Protein AF-A0A8H6M9L3-F1 (afdb_monomer_lite)

Foldseek 3Di:
DDPVVDDPVVNLVVLLPDDPVVLVVQLVPDVVSVCSQQFDLVSLLSNLVVVCVVVLAAPAPPVPQDGNVLSVCLNCVVVVVLVVVVVVPPPPPDPDPPQPVVCVVVVVVPPCVVVPPPPPPDDDDDDDDDPDPDPPPSVQFRWQDWDQHHVNQWIWTHGQFKIWIWGCDRPPDPDHIDTQDIDTPDDPDDPCSQGWHFPDKHDPHNFKIKTKIWGRPVDPDPPDQKIKIWIKMWGDPDDPGIDMDTLAMDIDRDDPVVSDHQDQDPDWDQDVVQCWIWGDRPQKIKTANSNVRDIDIDGRDPPDPDDDPDDPDDDDD

Radius of gyration: 24.46 Å; chains: 1; bounding box: 69×64×57 Å

Sequence (317 aa):
MALGTLPLELYLTIVQELDDLDIYHLAQSCKSMFNLIEGIPDVWKSRLKRMCKLEKLIWASYDGLSTALDFKNACIRPVTFIKRCEDNSNDDSLNVCSRTLLETVFLISTDPTTCLEEEREEEEGSSRSQSYRSSVNSAEYATAGVYLIPGGRFLVTLNSTCLFLWDLGPPNATALPTIILRHALGPPKGANTHRYCIVYSEVINDFTIQILLGPRRDLDYPEDNASMFKIIELKWFNAATPSIRELGRLQVVPDPRDGRRFIPEEGVAIHHELQTIFIRSGRITIAWNYSQKSYFSWVCDPGSVRNTTNNPSSWRA

Secondary structure (DSSP, 8-state):
--GGGS-HHHHHHHHHHS-HHHHHHHHHH-HHHHHHHHH-HHHHHHHHHHHHHHTT------TT--SHHHHHHHHHHHHHHHHHHHHT--STT---TTS-HHHHHHHHHT-GGGGSSTT-SS---------------GGGG--SEEEEPTTSSEEEEE-SSEEEEEE---TT--PPPEEEEEEESS-S-SS----EEEEEEEEEETTEEEEEEEE-TT---SS--PEEE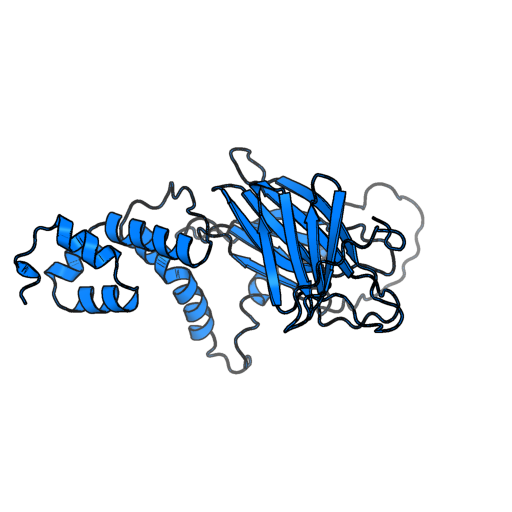EEEEEE-SSSSS-EEEEEEEEEEPPPTTT-------S-EEEEGGGTEEEEEETTEEEEEETTTTEEEEEE-BTTB---------S---

Organism: NCBI:txid980116

InterPro domains:
  IPR001810 F-box domain [PS50181] (1-47)
  IPR036047 F-box-like domain superfamily [SSF81383] (3-63)

pLDDT: mean 72.5, std 20.23, range [29.86, 96.38]

Structure (mmCIF, N/CA/C/O backbone):
data_AF-A0A8H6M9L3-F1
#
_entry.id   AF-A0A8H6M9L3-F1
#
loop_
_atom_site.group_PDB
_atom_site.id
_atom_site.type_symbol
_atom_site.label_atom_id
_atom_site.label_alt_id
_atom_site.label_comp_id
_atom_site.label_asym_id
_atom_site.label_entity_id
_atom_site.label_seq_id
_atom_site.pdbx_PDB_ins_code
_atom_site.Cartn_x
_atom_site.Cartn_y
_atom_site.Cartn_z
_atom_site.occupancy
_atom_site.B_iso_or_equiv
_atom_site.auth_seq_id
_atom_site.auth_comp_id
_atom_site.auth_asym_id
_atom_site.auth_atom_id
_atom_site.pdbx_PDB_model_num
ATOM 1 N N . MET A 1 1 ? -38.180 -15.565 12.716 1.00 50.38 1 MET A N 1
ATOM 2 C CA . MET A 1 1 ? -37.429 -16.481 13.603 1.00 50.38 1 MET A CA 1
ATOM 3 C C . MET A 1 1 ? -36.766 -15.611 14.666 1.00 50.38 1 MET A C 1
ATOM 5 O O . MET A 1 1 ? -36.179 -14.603 14.295 1.00 50.38 1 MET A O 1
ATOM 9 N N . ALA A 1 2 ? -36.999 -15.868 15.956 1.00 63.69 2 ALA A N 1
ATOM 10 C CA . ALA A 1 2 ? -36.699 -14.908 17.019 1.00 63.69 2 ALA A CA 1
ATOM 11 C C . ALA A 1 2 ? -35.198 -14.871 17.340 1.00 63.69 2 ALA A C 1
ATOM 13 O O . ALA A 1 2 ? -34.688 -15.688 18.096 1.00 63.69 2 ALA A O 1
ATOM 14 N N . LEU A 1 3 ? -34.512 -13.869 16.797 1.00 64.56 3 LEU A N 1
ATOM 15 C CA . LEU A 1 3 ? -33.148 -13.485 17.169 1.00 64.56 3 LEU A CA 1
ATOM 16 C C . LEU A 1 3 ? -32.976 -13.325 18.702 1.00 64.56 3 LEU A C 1
ATOM 18 O O . LEU A 1 3 ? -31.893 -13.551 19.227 1.00 64.56 3 LEU A O 1
ATOM 22 N N . GLY A 1 4 ? -34.057 -13.030 19.436 1.00 70.50 4 GLY A N 1
ATOM 23 C CA . GLY A 1 4 ? -34.052 -12.856 20.893 1.00 70.50 4 GLY A CA 1
ATOM 24 C C . GLY A 1 4 ? -33.897 -14.122 21.750 1.00 70.50 4 GLY A C 1
ATOM 25 O O . GLY A 1 4 ? -33.776 -13.982 22.961 1.00 70.50 4 GLY A O 1
ATOM 26 N N . THR A 1 5 ? -33.909 -15.334 21.179 1.00 88.38 5 THR A N 1
ATOM 27 C CA . THR A 1 5 ? -33.683 -16.581 21.948 1.00 88.38 5 THR A CA 1
ATOM 28 C C . THR A 1 5 ? -32.286 -17.169 21.763 1.00 88.38 5 THR A C 1
ATOM 30 O O . THR A 1 5 ? -31.996 -18.230 22.313 1.00 88.38 5 THR A O 1
ATOM 33 N N . LEU A 1 6 ? -31.432 -16.532 20.958 1.00 88.19 6 LEU A N 1
ATOM 34 C CA . LEU A 1 6 ? -30.067 -17.002 20.749 1.00 88.19 6 LEU A CA 1
ATOM 35 C C . LEU A 1 6 ? -29.175 -16.630 21.945 1.00 88.19 6 LEU A C 1
ATOM 37 O O . LEU A 1 6 ? -29.300 -15.523 22.473 1.00 88.19 6 LEU A O 1
ATOM 41 N N . PRO A 1 7 ? -28.246 -17.517 22.342 1.00 93.12 7 PRO A N 1
ATOM 42 C CA . PRO A 1 7 ? -27.128 -17.157 23.205 1.00 93.12 7 PRO A CA 1
ATOM 43 C C . PRO A 1 7 ? -26.379 -15.930 22.671 1.00 93.12 7 PRO A C 1
ATOM 45 O O . PRO A 1 7 ? -26.209 -15.776 21.456 1.00 93.12 7 PRO A O 1
ATOM 48 N N . LEU A 1 8 ? -25.922 -15.071 23.584 1.00 89.31 8 LEU A N 1
ATOM 49 C CA . LEU A 1 8 ? -25.255 -13.807 23.266 1.00 89.31 8 LEU A CA 1
ATOM 50 C C . LEU A 1 8 ? -24.038 -14.014 22.353 1.00 89.31 8 LEU A C 1
ATOM 52 O O . LEU A 1 8 ? -23.799 -13.222 21.447 1.00 89.31 8 LEU A O 1
ATOM 56 N N . GLU A 1 9 ? -23.298 -15.098 22.555 1.00 92.12 9 GLU A N 1
ATOM 57 C CA . GLU A 1 9 ? -22.084 -15.427 21.812 1.00 92.12 9 GLU A CA 1
ATOM 58 C C . GLU A 1 9 ? -22.385 -15.668 20.331 1.00 92.12 9 GLU A C 1
ATOM 60 O O . GLU A 1 9 ? -21.738 -15.082 19.465 1.00 92.12 9 GLU A O 1
ATOM 65 N N . LEU A 1 10 ? -23.418 -16.467 20.038 1.00 91.00 10 LEU A N 1
ATOM 66 C CA . LEU A 1 10 ? -23.860 -16.716 18.663 1.00 91.00 10 LEU A CA 1
ATOM 67 C C . LEU A 1 10 ? -24.369 -15.433 18.012 1.00 91.00 10 LEU A C 1
ATOM 69 O O . LEU A 1 10 ? -24.143 -15.207 16.825 1.00 91.00 10 LEU A O 1
ATOM 73 N N . TYR A 1 11 ? -25.015 -14.574 18.800 1.00 89.94 11 TYR A N 1
ATOM 74 C CA . TYR A 1 11 ? -25.461 -13.272 18.333 1.00 89.94 11 TYR A CA 1
ATOM 75 C C . TYR A 1 11 ? -24.290 -12.396 17.889 1.00 89.94 11 TYR A C 1
ATOM 77 O O . TYR A 1 11 ? -24.307 -11.849 16.790 1.00 89.94 11 TYR A O 1
ATOM 85 N N . LEU A 1 12 ? -23.253 -12.295 18.722 1.00 91.12 12 LEU A N 1
ATOM 86 C CA . LEU A 1 12 ? -22.055 -11.518 18.417 1.00 91.12 12 LEU A CA 1
ATOM 87 C C . LEU A 1 12 ? -21.341 -12.056 17.179 1.00 91.12 12 LEU A C 1
ATOM 89 O O . LEU A 1 12 ? -20.933 -11.259 16.340 1.00 91.12 12 LEU A O 1
ATOM 93 N N . THR A 1 13 ? -21.254 -13.379 17.018 1.00 91.56 13 THR A N 1
ATOM 94 C CA . THR A 1 13 ? -20.696 -13.983 15.801 1.00 91.56 13 THR A CA 1
ATOM 95 C C . THR A 1 13 ? -21.495 -13.586 14.561 1.00 91.56 13 THR A C 1
ATOM 97 O O . THR A 1 13 ? -20.902 -13.172 13.572 1.00 91.56 13 THR A O 1
ATOM 100 N N . ILE A 1 14 ? -22.832 -13.640 14.612 1.00 91.69 14 ILE A N 1
ATOM 101 C CA . ILE A 1 14 ? -23.678 -13.221 13.484 1.00 91.69 14 ILE A CA 1
ATOM 102 C C . ILE A 1 14 ? -23.445 -11.742 13.161 1.00 91.69 14 ILE A C 1
ATOM 104 O O . ILE A 1 14 ? -23.209 -11.405 12.007 1.00 91.69 14 ILE A O 1
ATOM 108 N N . VAL A 1 15 ? -23.463 -10.865 14.169 1.00 92.00 15 VAL A N 1
ATOM 109 C CA . VAL A 1 15 ? -23.273 -9.416 13.982 1.00 92.00 15 VAL A CA 1
ATOM 110 C C . VAL A 1 15 ? -21.898 -9.092 13.392 1.00 92.00 15 VAL A C 1
ATOM 112 O O . VAL A 1 15 ? -21.796 -8.216 12.541 1.00 92.00 15 VAL A O 1
ATOM 115 N N . GLN A 1 16 ? -20.843 -9.803 13.798 1.00 90.88 16 GLN A N 1
ATOM 116 C CA . GLN A 1 16 ? -19.492 -9.630 13.246 1.00 90.88 16 GLN A CA 1
ATOM 117 C C . GLN A 1 16 ? -19.392 -10.039 11.766 1.00 90.88 16 GLN A C 1
ATOM 119 O O . GLN A 1 16 ? -18.513 -9.553 11.044 1.00 90.88 16 GLN A O 1
ATOM 124 N N . GLU A 1 17 ? -20.296 -10.905 11.305 1.00 91.25 17 GLU A N 1
ATOM 125 C CA . GLU A 1 17 ? -20.358 -11.349 9.916 1.00 91.25 17 GLU A CA 1
ATOM 126 C C . GLU A 1 17 ? -21.186 -10.431 8.999 1.00 91.25 17 GLU A C 1
ATOM 128 O O . GLU A 1 17 ? -21.063 -10.535 7.774 1.00 91.25 17 GLU A O 1
ATOM 133 N N . LEU A 1 18 ? -21.959 -9.497 9.556 1.00 89.44 18 LEU A N 1
ATOM 134 C CA . LEU A 1 18 ? -22.745 -8.527 8.790 1.00 89.44 18 LEU A CA 1
ATOM 135 C C . LEU A 1 18 ? -21.871 -7.418 8.175 1.00 89.44 18 LEU A C 1
ATOM 137 O O . LEU A 1 18 ? -20.744 -7.149 8.618 1.00 89.44 18 LEU A O 1
ATOM 141 N N . ASP A 1 19 ? -22.383 -6.787 7.116 1.00 84.31 19 ASP A N 1
ATOM 142 C CA . ASP A 1 19 ? -21.780 -5.589 6.532 1.00 84.31 19 ASP A CA 1
ATOM 143 C C . ASP A 1 19 ? -22.119 -4.319 7.342 1.00 84.31 19 ASP A C 1
ATOM 145 O O . ASP A 1 19 ? -22.892 -4.356 8.301 1.00 84.31 19 ASP A O 1
ATOM 149 N N . ASP A 1 20 ? -21.490 -3.186 7.014 1.00 80.81 20 ASP A N 1
ATOM 150 C CA . ASP A 1 20 ? -21.644 -1.956 7.809 1.00 80.81 20 ASP A CA 1
ATOM 151 C C . ASP A 1 20 ? -23.081 -1.418 7.787 1.00 80.81 20 ASP A C 1
ATOM 153 O O . ASP A 1 20 ? -23.556 -0.855 8.778 1.00 80.81 20 ASP A O 1
ATOM 157 N N . LEU A 1 21 ? -23.776 -1.604 6.663 1.00 78.00 21 LEU A N 1
ATOM 158 C CA . LEU A 1 21 ? -25.132 -1.113 6.462 1.00 78.00 21 L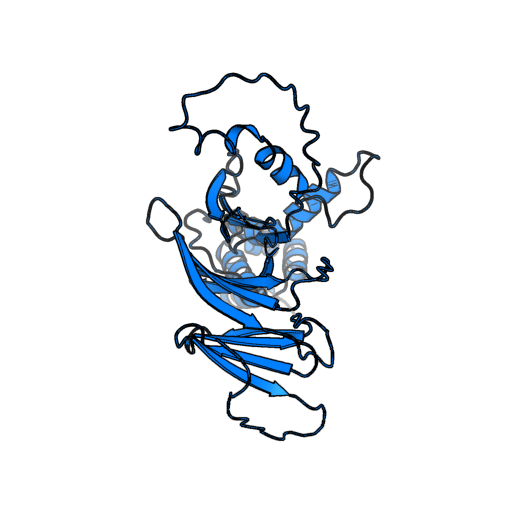EU A CA 1
ATOM 159 C C . LEU A 1 21 ? -26.137 -1.976 7.235 1.00 78.00 21 LEU A C 1
ATOM 161 O O . LEU A 1 21 ? -27.006 -1.445 7.928 1.00 78.00 21 LEU A O 1
ATOM 165 N N . ASP A 1 22 ? -25.964 -3.292 7.198 1.00 87.06 22 ASP A N 1
ATOM 166 C CA . ASP A 1 22 ? -26.756 -4.264 7.939 1.00 87.06 22 ASP A CA 1
ATOM 167 C C . ASP A 1 22 ? -26.580 -4.096 9.447 1.00 87.06 22 ASP A C 1
ATOM 169 O O . ASP A 1 22 ? -27.567 -4.118 10.183 1.00 87.06 22 ASP A O 1
ATOM 173 N N . ILE A 1 23 ? -25.352 -3.865 9.931 1.00 88.75 23 ILE A N 1
ATOM 174 C CA . ILE A 1 23 ? -25.099 -3.572 11.352 1.00 88.75 23 ILE A CA 1
ATOM 175 C C . ILE A 1 23 ? -25.832 -2.294 11.767 1.00 88.75 23 ILE A C 1
ATOM 177 O O . ILE A 1 23 ? -26.461 -2.257 12.828 1.00 88.75 23 ILE A O 1
ATOM 181 N N . TYR A 1 24 ? -25.793 -1.254 10.930 1.00 83.12 24 TYR A N 1
ATOM 182 C CA . TYR A 1 24 ? -26.488 0.001 11.199 1.00 83.12 24 TYR A CA 1
ATOM 183 C C . TYR A 1 24 ? -28.012 -0.187 11.255 1.00 83.12 24 TYR A C 1
ATOM 185 O O . TYR A 1 24 ? -28.654 0.248 12.214 1.00 83.12 24 TYR A O 1
ATOM 193 N N . HIS A 1 25 ? -28.598 -0.897 10.289 1.00 87.06 25 HIS A N 1
ATOM 194 C CA . HIS A 1 25 ? -30.027 -1.220 10.291 1.00 87.06 25 HIS A CA 1
ATOM 195 C C . HIS A 1 25 ? -30.422 -2.115 11.470 1.00 87.06 25 HIS A C 1
ATOM 197 O O . HIS A 1 25 ? -31.457 -1.896 12.106 1.00 87.06 25 HIS A O 1
ATOM 203 N N . LEU A 1 26 ? -29.579 -3.084 11.823 1.00 88.50 26 LEU A N 1
ATOM 204 C CA . LEU A 1 26 ? -29.802 -3.956 12.967 1.00 88.50 26 LEU A CA 1
ATOM 205 C C . LEU A 1 26 ? -29.769 -3.170 14.283 1.00 88.50 26 LEU A C 1
ATOM 207 O O . LEU A 1 26 ? -30.631 -3.388 15.137 1.00 88.50 26 LEU A O 1
ATOM 211 N N . ALA A 1 27 ? -28.852 -2.214 14.435 1.00 89.88 27 ALA A N 1
ATOM 212 C CA . ALA A 1 27 ? -28.806 -1.321 15.593 1.00 89.88 27 ALA A CA 1
ATOM 213 C C . ALA A 1 27 ? -30.069 -0.450 15.704 1.00 89.88 27 ALA A C 1
ATOM 215 O O . ALA A 1 27 ? -30.526 -0.172 16.810 1.00 89.88 27 ALA A O 1
ATOM 216 N N . GLN A 1 28 ? -30.680 -0.068 14.579 1.00 89.75 28 GLN A N 1
ATOM 217 C CA . GLN A 1 28 ? -31.937 0.689 14.557 1.00 89.75 28 GLN A CA 1
ATOM 218 C C . GLN A 1 28 ? -33.183 -0.158 14.854 1.00 89.75 28 GLN A C 1
ATOM 220 O O . GLN A 1 28 ? -34.232 0.398 15.176 1.00 89.75 28 GLN A O 1
ATOM 225 N N . SER A 1 29 ? -33.092 -1.489 14.772 1.00 91.62 29 SER A N 1
ATOM 226 C CA . SER A 1 29 ? -34.260 -2.370 14.906 1.00 91.62 29 SER A CA 1
ATOM 227 C C . SER A 1 29 ? -34.885 -2.351 16.307 1.00 91.62 29 SER A C 1
ATOM 229 O O . SER A 1 29 ? -36.109 -2.361 16.442 1.00 91.62 29 SER A O 1
ATOM 231 N N . CYS A 1 30 ? -34.068 -2.318 17.366 1.00 92.56 30 CYS A N 1
ATOM 232 C CA . CYS A 1 30 ? -34.539 -2.169 18.740 1.00 92.56 30 CYS A CA 1
ATOM 233 C C . CYS A 1 30 ? -33.430 -1.690 19.691 1.00 92.56 30 CYS A C 1
ATOM 235 O O . CYS A 1 30 ? -32.239 -1.887 19.450 1.00 92.56 30 CYS A O 1
ATOM 237 N N . LYS A 1 31 ? -33.827 -1.126 20.841 1.00 91.06 31 LYS A N 1
ATOM 238 C CA . LYS A 1 31 ? -32.902 -0.591 21.859 1.00 91.06 31 LYS A CA 1
ATOM 239 C C . LYS A 1 31 ? -31.926 -1.638 22.409 1.00 91.06 31 LYS A C 1
ATOM 241 O O . LYS A 1 31 ? -30.796 -1.302 22.742 1.00 91.06 31 LYS A O 1
ATOM 246 N N . SER A 1 32 ? -32.352 -2.900 22.499 1.00 89.62 32 SER A N 1
ATOM 247 C CA . SER A 1 32 ? -31.472 -3.990 22.936 1.00 89.62 32 SER A CA 1
ATOM 248 C C . SER A 1 32 ? -30.329 -4.214 21.947 1.00 89.62 32 SER A C 1
ATOM 250 O O . SER A 1 32 ? -29.189 -4.356 22.374 1.00 89.62 32 SER A O 1
ATOM 252 N N . MET A 1 33 ? -30.621 -4.201 20.641 1.00 88.50 33 MET A N 1
ATOM 253 C CA . MET A 1 33 ? -29.606 -4.362 19.594 1.00 88.50 33 MET A CA 1
ATOM 254 C C . MET A 1 33 ? -28.705 -3.148 19.493 1.00 88.50 33 MET A C 1
ATOM 256 O O . MET A 1 33 ? -27.495 -3.307 19.393 1.00 88.50 33 MET A O 1
ATOM 260 N N . PHE A 1 34 ? -29.277 -1.951 19.613 1.00 93.81 34 PHE A N 1
ATOM 261 C CA . PHE A 1 34 ? -28.500 -0.724 19.716 1.00 93.81 34 PHE A CA 1
ATOM 262 C C . PHE A 1 34 ? -27.472 -0.806 20.850 1.00 93.81 34 PHE A C 1
ATOM 264 O O . PHE A 1 34 ? -26.281 -0.649 20.614 1.00 93.81 34 PHE A O 1
ATOM 271 N N . ASN A 1 35 ? -27.912 -1.117 22.072 1.00 92.44 35 ASN A N 1
ATOM 272 C CA . ASN A 1 35 ? -27.021 -1.191 23.231 1.00 92.44 35 ASN A CA 1
ATOM 273 C C . ASN A 1 35 ? -25.959 -2.289 23.089 1.00 92.44 35 ASN A C 1
ATOM 275 O O . ASN A 1 35 ? -24.842 -2.118 23.564 1.00 92.44 35 ASN A O 1
ATOM 279 N N . LEU A 1 36 ? -26.302 -3.410 22.453 1.00 90.69 36 LEU A N 1
ATOM 280 C CA . LEU A 1 36 ? -25.383 -4.523 22.231 1.00 90.69 36 LEU A CA 1
ATOM 281 C C . LEU A 1 36 ? -24.315 -4.174 21.188 1.00 90.69 36 LEU A C 1
ATOM 283 O O . LEU A 1 36 ? -23.132 -4.396 21.426 1.00 90.69 36 LEU A O 1
ATOM 287 N N . ILE A 1 37 ? -24.718 -3.586 20.062 1.00 93.69 37 ILE A N 1
ATOM 288 C CA . ILE A 1 37 ? -23.813 -3.197 18.976 1.00 93.69 37 ILE A CA 1
ATOM 289 C C . ILE A 1 37 ? -22.948 -2.005 19.396 1.00 93.69 37 ILE A C 1
ATOM 291 O O . ILE A 1 37 ? -21.734 -2.035 19.229 1.00 93.69 37 ILE A O 1
ATOM 295 N N . GLU A 1 38 ? -23.539 -0.958 19.968 1.00 93.69 38 GLU A N 1
ATOM 296 C CA . GLU A 1 38 ? -22.820 0.266 20.347 1.00 93.69 38 GLU A CA 1
ATOM 297 C C . GLU A 1 38 ? -22.062 0.135 21.671 1.00 93.69 38 GLU A C 1
ATOM 299 O O . GLU A 1 38 ? -21.125 0.888 21.915 1.00 93.69 38 GLU A O 1
ATOM 304 N N . GLY A 1 39 ? -22.465 -0.790 22.545 1.00 93.75 39 GLY A N 1
ATOM 305 C CA . GLY A 1 39 ? -21.886 -0.943 23.879 1.00 93.75 39 GLY A CA 1
ATOM 306 C C . GLY A 1 39 ? -20.715 -1.919 23.957 1.00 93.75 39 GLY A C 1
ATOM 307 O O . GLY A 1 39 ? -19.975 -1.876 24.937 1.00 93.75 39 GLY A O 1
ATOM 308 N N . ILE A 1 40 ? -20.527 -2.789 22.957 1.00 94.25 40 ILE A N 1
ATOM 309 C CA . ILE A 1 40 ? -19.515 -3.854 22.990 1.00 94.25 40 ILE A CA 1
ATOM 310 C C . ILE A 1 40 ? -18.371 -3.523 22.020 1.00 94.25 40 ILE A C 1
ATOM 312 O O . ILE A 1 40 ? -18.544 -3.625 20.802 1.00 94.25 40 ILE A O 1
ATOM 316 N N . PRO A 1 41 ? -17.168 -3.181 22.527 1.00 93.00 41 PRO A N 1
ATOM 317 C CA . PRO A 1 41 ? -16.026 -2.845 21.678 1.00 93.00 41 PRO A CA 1
ATOM 318 C C . PRO A 1 41 ? -15.622 -3.963 20.718 1.00 93.00 41 PRO A C 1
ATOM 320 O O . PRO A 1 41 ? -15.209 -3.686 19.595 1.00 93.00 41 PRO A O 1
ATOM 323 N N . ASP A 1 42 ? -15.781 -5.225 21.120 1.00 91.81 42 ASP A N 1
ATOM 324 C CA . ASP A 1 42 ? -15.358 -6.381 20.326 1.00 91.81 42 ASP A CA 1
ATOM 325 C C . ASP A 1 42 ? -16.129 -6.552 19.013 1.00 91.81 42 ASP A C 1
ATOM 327 O O . ASP A 1 42 ? -15.581 -7.112 18.058 1.00 91.81 42 ASP A O 1
ATOM 331 N N . VAL A 1 43 ? -17.363 -6.042 18.926 1.00 92.38 43 VAL A N 1
ATOM 332 C CA . VAL A 1 43 ? -18.137 -6.017 17.675 1.00 92.38 43 VAL A CA 1
ATOM 333 C C . VAL A 1 43 ? -17.408 -5.152 16.651 1.00 92.38 43 VAL A C 1
ATOM 335 O O . VAL A 1 43 ? -16.995 -5.635 15.595 1.00 92.38 43 VAL A O 1
ATOM 338 N N . TRP A 1 44 ? -17.155 -3.892 17.005 1.00 90.69 44 TRP A N 1
ATOM 339 C CA . TRP A 1 44 ? -16.491 -2.931 16.129 1.00 90.69 44 TRP A CA 1
ATOM 340 C C . TRP A 1 44 ? -15.013 -3.240 15.919 1.00 90.69 44 TRP A C 1
ATOM 342 O O . TRP A 1 44 ? -14.495 -3.027 14.831 1.00 90.69 44 TRP A O 1
ATOM 352 N N . LYS A 1 45 ? -14.327 -3.803 16.916 1.00 90.25 45 LYS A N 1
ATOM 353 C CA . LYS A 1 45 ? -12.940 -4.258 16.785 1.00 90.25 45 LYS A CA 1
ATOM 354 C C . LYS A 1 45 ? -12.822 -5.382 15.756 1.00 90.25 45 LYS A C 1
ATOM 356 O O . LYS A 1 45 ? -11.946 -5.336 14.898 1.00 90.25 45 LYS A O 1
ATOM 361 N N . SER A 1 46 ? -13.703 -6.380 15.818 1.00 90.06 46 SER A N 1
ATOM 362 C CA . SER A 1 46 ? -13.721 -7.485 14.849 1.00 90.06 46 SER A CA 1
ATOM 363 C C . SER A 1 46 ? -14.114 -6.998 13.457 1.00 90.06 46 SER A C 1
ATOM 365 O O . SER A 1 46 ? -13.504 -7.404 12.468 1.00 90.06 46 SER A O 1
ATOM 367 N N . ARG A 1 47 ? -15.060 -6.055 13.381 1.00 87.50 47 ARG A N 1
ATOM 368 C CA . ARG A 1 47 ? -15.439 -5.412 12.123 1.00 87.50 47 ARG A CA 1
ATOM 369 C C . ARG A 1 47 ? -14.278 -4.638 11.505 1.00 87.50 47 ARG A C 1
ATOM 371 O O . ARG A 1 47 ? -13.955 -4.864 10.343 1.00 87.50 47 ARG A O 1
ATOM 378 N N . LEU A 1 48 ? -13.594 -3.814 12.294 1.00 85.56 48 LEU A N 1
ATOM 379 C CA . LEU A 1 48 ? -12.408 -3.083 11.865 1.00 85.56 48 LEU A CA 1
ATOM 380 C C . LEU A 1 48 ? -11.324 -4.050 11.373 1.00 85.56 48 LEU A C 1
ATOM 382 O O . LEU A 1 48 ? -10.747 -3.811 10.322 1.00 85.56 48 LEU A O 1
ATOM 386 N N . LYS A 1 49 ? -11.103 -5.191 12.051 1.00 86.38 49 LYS A N 1
ATOM 387 C CA . LYS A 1 49 ? -10.159 -6.232 11.592 1.00 86.38 49 LYS A CA 1
ATOM 388 C C . LYS A 1 49 ? -10.548 -6.787 10.232 1.00 86.38 49 LYS A C 1
ATOM 390 O O . LYS A 1 49 ? -9.684 -7.008 9.387 1.00 86.38 49 LYS A O 1
ATOM 395 N N . ARG A 1 50 ? -11.839 -7.045 10.027 1.00 85.44 50 ARG A N 1
ATOM 396 C CA . ARG A 1 50 ? -12.355 -7.572 8.767 1.00 85.44 50 ARG A CA 1
ATOM 397 C C . ARG A 1 50 ? -12.233 -6.554 7.641 1.00 85.44 50 ARG A C 1
ATOM 399 O O . ARG A 1 50 ? -11.759 -6.928 6.577 1.00 85.44 50 ARG A O 1
ATOM 406 N N . MET A 1 51 ? -12.611 -5.300 7.876 1.00 80.50 51 MET A N 1
ATOM 407 C CA . MET A 1 51 ? -12.427 -4.211 6.915 1.00 80.50 51 MET A CA 1
ATOM 408 C C . MET A 1 51 ? -10.945 -4.052 6.578 1.00 80.50 51 MET A C 1
ATOM 410 O O . MET A 1 51 ? -10.585 -4.024 5.407 1.00 80.50 51 MET A O 1
ATOM 414 N N . CYS A 1 52 ? -10.082 -4.086 7.601 1.00 77.38 52 CYS A N 1
ATOM 415 C CA . CYS A 1 52 ? -8.641 -4.105 7.423 1.00 77.38 52 CYS A CA 1
ATOM 416 C C . CYS A 1 52 ? -8.221 -5.257 6.488 1.00 77.38 52 CYS A C 1
ATOM 418 O O . CYS A 1 52 ? -7.581 -5.058 5.465 1.00 77.38 52 CYS A O 1
ATOM 420 N N . LYS A 1 53 ? -8.677 -6.481 6.753 1.00 76.25 53 LYS A N 1
ATOM 421 C CA . LYS A 1 53 ? -8.366 -7.644 5.913 1.00 76.25 53 LYS A CA 1
ATOM 422 C C . LYS A 1 53 ? -8.889 -7.525 4.472 1.00 76.25 53 LYS A C 1
ATOM 424 O O . LYS A 1 53 ? -8.162 -7.877 3.546 1.00 76.25 53 LYS A O 1
ATOM 429 N N . LEU A 1 54 ? -10.133 -7.082 4.281 1.00 73.62 54 LEU A N 1
ATOM 430 C CA . LEU A 1 54 ? -10.787 -6.991 2.967 1.00 73.62 54 LEU A CA 1
ATOM 431 C C . LEU A 1 54 ? -10.128 -5.934 2.080 1.00 73.62 54 LEU A C 1
ATOM 433 O O . LEU A 1 54 ? -9.844 -6.200 0.916 1.00 73.62 54 LEU A O 1
ATOM 437 N N . GLU A 1 55 ? -9.805 -4.787 2.665 1.00 68.75 55 GLU A N 1
ATOM 438 C CA . GLU A 1 55 ? -9.191 -3.654 1.973 1.00 68.75 55 GLU A CA 1
ATOM 439 C C . GLU A 1 55 ? -7.651 -3.744 1.943 1.00 68.75 55 GLU A C 1
ATOM 441 O O . GLU A 1 55 ? -6.971 -2.795 1.558 1.00 68.75 55 GLU A O 1
ATOM 446 N N . LYS A 1 56 ? -7.075 -4.887 2.355 1.00 61.06 56 LYS A N 1
ATOM 447 C CA . LYS A 1 56 ? -5.614 -5.115 2.466 1.00 61.06 56 LYS A CA 1
ATOM 448 C C . LYS A 1 56 ? -4.900 -4.053 3.312 1.00 61.06 56 LYS A C 1
ATOM 450 O O . LYS A 1 56 ? -3.768 -3.643 3.064 1.00 61.06 56 LYS A O 1
ATOM 455 N N . LEU A 1 57 ? -5.607 -3.624 4.335 1.00 58.06 57 LEU A N 1
ATOM 456 C CA . LEU A 1 57 ? -5.277 -2.612 5.308 1.00 58.06 57 LEU A CA 1
ATOM 457 C C . LEU A 1 57 ? -4.655 -3.287 6.568 1.00 58.06 57 LEU A C 1
ATOM 459 O O . LEU A 1 57 ? -5.151 -4.295 7.064 1.00 58.06 57 LEU A O 1
ATOM 463 N N . ILE A 1 58 ? -3.563 -2.732 7.107 1.00 52.53 58 ILE A N 1
ATOM 464 C CA . ILE A 1 58 ? -2.935 -3.079 8.400 1.00 52.53 58 ILE A CA 1
ATOM 465 C C . ILE A 1 58 ? -3.937 -2.980 9.549 1.00 52.53 58 ILE A C 1
ATOM 467 O O . ILE A 1 58 ? -4.679 -2.001 9.659 1.00 52.53 58 ILE A O 1
ATOM 471 N N . TRP A 1 59 ? -3.866 -3.933 10.473 1.00 65.25 59 TRP A N 1
ATOM 472 C CA . TRP A 1 59 ? -4.385 -3.748 11.819 1.00 65.25 59 TRP A CA 1
ATOM 473 C C . TRP A 1 59 ? -3.371 -2.936 12.632 1.00 65.25 59 TRP A C 1
ATOM 475 O O . TRP A 1 59 ? -2.432 -3.499 13.180 1.00 65.25 59 TRP A O 1
ATOM 485 N N . ALA A 1 60 ? -3.516 -1.611 12.698 1.00 53.97 60 ALA A N 1
ATOM 486 C CA . ALA A 1 60 ? -2.638 -0.825 13.564 1.00 53.97 60 ALA A CA 1
ATOM 487 C C . ALA A 1 60 ? -2.749 -1.332 15.016 1.00 53.97 60 ALA A C 1
ATOM 489 O O . ALA A 1 60 ? -3.840 -1.693 15.470 1.00 53.97 60 ALA A O 1
ATOM 490 N N . SER A 1 61 ? -1.639 -1.357 15.759 1.00 52.19 61 SER A N 1
ATOM 491 C CA . SER A 1 61 ? -1.669 -1.533 17.212 1.00 52.19 61 SER A CA 1
ATOM 492 C C . SER A 1 61 ? -2.403 -0.330 17.805 1.00 52.19 61 SER A C 1
ATOM 494 O O . SER A 1 61 ? -1.846 0.742 18.033 1.00 52.19 61 SER A O 1
ATOM 496 N N . TYR A 1 62 ? -3.722 -0.454 17.901 1.00 62.09 62 TYR A N 1
ATOM 497 C CA . TYR A 1 62 ? -4.619 0.602 18.332 1.00 62.09 62 TYR A CA 1
ATOM 498 C C . TYR A 1 62 ? -4.520 0.791 19.847 1.00 62.09 62 TYR A C 1
ATOM 500 O O . TYR A 1 62 ? -5.485 0.568 20.573 1.00 62.09 62 TYR A O 1
ATOM 508 N N . ASP A 1 63 ? -3.357 1.231 20.321 1.00 56.25 63 ASP A N 1
ATOM 509 C CA . ASP A 1 63 ? -3.064 1.413 21.746 1.00 56.25 63 ASP A CA 1
ATOM 510 C C . ASP A 1 63 ? -3.949 2.505 22.381 1.00 56.25 63 ASP A C 1
ATOM 512 O O . ASP A 1 63 ? -4.045 2.606 23.601 1.00 56.25 63 ASP A O 1
ATOM 516 N N . GLY A 1 64 ? -4.640 3.302 21.554 1.00 66.88 64 GLY A N 1
ATOM 517 C CA . GLY A 1 64 ? -5.591 4.333 21.971 1.00 66.88 64 GLY A CA 1
ATOM 518 C C . GLY A 1 64 ? -7.068 4.053 21.670 1.00 66.88 64 GLY A C 1
ATOM 519 O O . GLY A 1 64 ? -7.896 4.878 22.048 1.00 66.88 64 GLY A O 1
ATOM 520 N N . LEU A 1 65 ? -7.431 2.948 21.000 1.00 80.62 65 LEU A N 1
ATOM 521 C CA . LEU A 1 65 ? -8.848 2.604 20.813 1.00 80.62 65 LEU A CA 1
ATOM 522 C C . LEU A 1 65 ? -9.275 1.689 21.958 1.00 80.62 65 LEU A C 1
ATOM 524 O O . LEU A 1 65 ? -8.867 0.530 22.035 1.00 80.62 65 LEU A O 1
ATOM 528 N N . SER A 1 66 ? -10.091 2.222 22.860 1.00 86.00 66 SER A N 1
ATOM 529 C CA . SER A 1 66 ? -10.528 1.493 24.056 1.00 86.00 66 SER A CA 1
ATOM 530 C C . SER A 1 66 ? -12.040 1.318 24.104 1.00 86.00 66 SER A C 1
ATOM 532 O O . SER A 1 66 ? -12.531 0.336 24.661 1.00 86.00 66 SER A O 1
ATOM 534 N N . THR A 1 67 ? -12.787 2.226 23.475 1.00 90.31 67 THR A N 1
ATOM 535 C CA . THR A 1 67 ? -14.247 2.214 23.494 1.00 90.31 67 THR A CA 1
ATOM 536 C C . THR A 1 67 ? -14.828 1.706 22.177 1.00 90.31 67 THR A C 1
ATOM 538 O O . THR A 1 67 ? -14.211 1.790 21.115 1.00 90.31 67 THR A O 1
ATOM 541 N N . ALA A 1 68 ? -16.059 1.195 22.227 1.00 89.81 68 ALA A N 1
ATOM 542 C CA . ALA A 1 68 ? -16.802 0.787 21.036 1.00 89.81 68 ALA A CA 1
ATOM 543 C C . ALA A 1 68 ? -16.969 1.939 20.036 1.00 89.81 68 ALA A C 1
ATOM 545 O O . ALA A 1 68 ? -16.833 1.733 18.833 1.00 89.81 68 ALA A O 1
ATOM 546 N N . LEU A 1 69 ? -17.173 3.160 20.539 1.00 87.19 69 LEU A N 1
ATOM 547 C CA . LEU A 1 69 ? -17.266 4.365 19.722 1.00 87.19 69 LEU A CA 1
ATOM 548 C C . LEU A 1 69 ? -15.950 4.672 18.994 1.00 87.19 69 LEU A C 1
ATOM 550 O O . LEU A 1 69 ? -15.988 5.058 17.829 1.00 87.19 69 LEU A O 1
ATOM 554 N N . ASP A 1 70 ? -14.796 4.463 19.635 1.00 83.88 70 ASP A N 1
ATOM 555 C CA . ASP A 1 70 ? -13.486 4.654 19.000 1.00 83.88 70 ASP A CA 1
ATOM 556 C C . ASP A 1 70 ? -13.305 3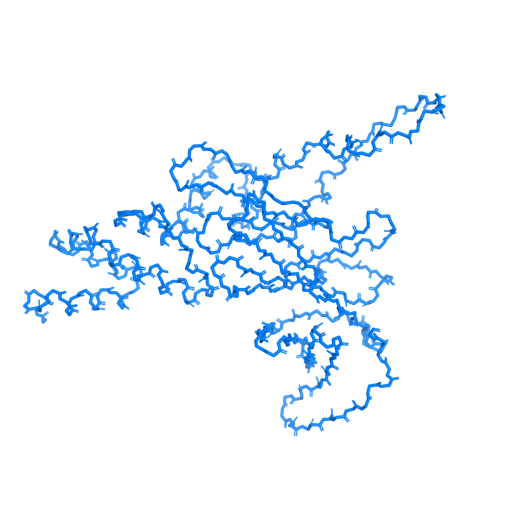.706 17.805 1.00 83.88 70 ASP A C 1
ATOM 558 O O . ASP A 1 70 ? -12.961 4.142 16.704 1.00 83.88 70 ASP A O 1
ATOM 562 N N . PHE A 1 71 ? -13.601 2.415 17.997 1.00 87.12 71 PHE A N 1
ATOM 563 C CA . PHE A 1 71 ? -13.526 1.410 16.931 1.00 87.12 71 PHE A CA 1
ATOM 564 C C . PHE A 1 71 ? -14.555 1.658 15.825 1.00 87.12 71 PHE A C 1
ATOM 566 O O . PHE A 1 71 ? -14.223 1.563 14.643 1.00 87.12 71 PHE A O 1
ATOM 573 N N . LYS A 1 72 ? -15.788 2.021 16.189 1.00 87.25 72 LYS A N 1
ATOM 574 C CA . LYS A 1 72 ? -16.844 2.392 15.245 1.00 87.25 72 LYS A CA 1
ATOM 575 C C . LYS A 1 72 ? -16.419 3.580 14.390 1.00 87.25 72 LYS A C 1
ATOM 577 O O . LYS A 1 72 ? -16.492 3.525 13.166 1.00 87.25 72 LYS A O 1
ATOM 582 N N . ASN A 1 73 ? -15.916 4.637 15.020 1.00 81.44 73 ASN A N 1
ATOM 583 C CA . ASN A 1 73 ? -15.418 5.806 14.311 1.00 81.44 73 ASN A CA 1
ATOM 584 C C . ASN A 1 73 ? -14.263 5.437 13.383 1.00 81.44 73 ASN A C 1
ATOM 586 O O . ASN A 1 73 ? -14.236 5.928 12.263 1.00 81.44 73 ASN A O 1
ATOM 590 N N . ALA A 1 74 ? -13.347 4.556 13.789 1.00 78.38 74 ALA A N 1
ATOM 591 C CA . ALA A 1 74 ? -12.279 4.076 12.913 1.00 78.38 74 ALA A CA 1
ATOM 592 C C . ALA A 1 74 ? -12.807 3.300 11.687 1.00 78.38 74 ALA A C 1
ATOM 594 O O . ALA A 1 74 ? -12.255 3.464 10.601 1.00 78.38 74 ALA A O 1
ATOM 595 N N . CYS A 1 75 ? -13.889 2.521 11.831 1.00 78.75 75 CYS A N 1
ATOM 596 C CA . CYS A 1 75 ? -14.539 1.826 10.709 1.00 78.75 75 CYS A CA 1
ATOM 597 C C . CYS A 1 75 ? -15.189 2.806 9.724 1.00 78.75 75 CYS A C 1
ATOM 599 O O . CYS A 1 75 ? -15.060 2.661 8.516 1.00 78.75 75 CYS A O 1
ATOM 601 N N . ILE A 1 76 ? -15.889 3.818 10.241 1.00 71.38 76 ILE A N 1
ATOM 602 C CA . ILE A 1 76 ? -16.737 4.703 9.427 1.00 71.38 76 ILE A CA 1
ATOM 603 C C . ILE A 1 76 ? -15.944 5.915 8.899 1.00 71.38 76 ILE A C 1
ATOM 605 O O . ILE A 1 76 ? -16.329 6.541 7.915 1.00 71.38 76 ILE A O 1
ATOM 609 N N . ARG A 1 77 ? -14.806 6.262 9.515 1.00 63.84 77 ARG A N 1
ATOM 610 C CA . ARG A 1 77 ? -14.057 7.495 9.225 1.00 63.84 77 ARG A CA 1
ATOM 611 C C . ARG A 1 77 ? -13.554 7.677 7.803 1.00 63.84 77 ARG A C 1
ATOM 613 O O . ARG A 1 77 ? -13.576 8.833 7.393 1.00 63.84 77 ARG A O 1
ATOM 620 N N . PRO A 1 78 ? -13.128 6.653 7.045 1.00 55.16 78 PRO A N 1
ATOM 621 C CA . PRO A 1 78 ? -12.830 6.857 5.632 1.00 55.16 78 PRO A CA 1
ATOM 622 C C . PRO A 1 78 ? -14.019 7.511 4.911 1.00 55.16 78 PRO A C 1
ATOM 624 O O . PRO A 1 78 ? -13.844 8.492 4.197 1.00 55.16 78 PRO A O 1
ATOM 627 N N . VAL A 1 79 ? -15.241 7.069 5.222 1.00 47.78 79 VAL A N 1
ATOM 628 C CA . VAL A 1 79 ? -16.493 7.614 4.680 1.00 47.78 79 VAL A CA 1
ATOM 629 C C . VAL A 1 79 ? -16.845 8.970 5.300 1.00 47.78 79 VAL A C 1
ATOM 631 O O . VAL A 1 79 ? -17.194 9.893 4.574 1.00 47.78 79 VAL A O 1
ATOM 634 N N . THR A 1 80 ? -16.727 9.145 6.621 1.00 45.41 80 THR A N 1
ATOM 635 C CA . THR A 1 80 ? -17.033 10.433 7.283 1.00 45.41 80 THR A CA 1
ATOM 636 C C . THR A 1 80 ? -16.071 11.543 6.871 1.00 45.41 80 THR A C 1
ATOM 638 O O . THR A 1 80 ? -16.462 12.702 6.801 1.00 45.41 80 THR A O 1
ATOM 641 N N . PHE A 1 81 ? -14.810 11.208 6.614 1.00 42.38 81 PHE A N 1
ATOM 642 C CA . PHE A 1 81 ? -13.813 12.129 6.088 1.00 42.38 81 PHE A CA 1
ATOM 643 C C . PHE A 1 81 ? -14.186 12.584 4.678 1.00 42.38 81 PHE A C 1
ATOM 645 O O . PHE A 1 81 ? -14.275 13.786 4.450 1.00 42.38 81 PHE A O 1
ATOM 652 N N . ILE A 1 82 ? -14.505 11.641 3.784 1.00 44.41 82 ILE A N 1
ATOM 653 C CA . ILE A 1 82 ? -15.006 11.941 2.434 1.00 44.41 82 ILE A CA 1
ATOM 654 C C . ILE A 1 82 ? -16.252 12.835 2.520 1.00 44.41 82 ILE A C 1
ATOM 656 O O . ILE A 1 82 ? -16.274 13.920 1.947 1.00 44.41 82 ILE A O 1
ATOM 660 N N . LYS A 1 83 ? -17.235 12.451 3.338 1.00 41.97 83 LYS A N 1
ATOM 661 C CA . LYS A 1 83 ? -18.505 13.167 3.492 1.00 41.97 83 LYS A CA 1
ATOM 662 C C . LYS A 1 83 ? -18.363 14.555 4.123 1.00 41.97 83 LYS A C 1
ATOM 664 O O . LYS A 1 83 ? -19.011 15.498 3.699 1.00 41.97 83 LYS A O 1
ATOM 669 N N . ARG A 1 84 ? -17.479 14.731 5.109 1.00 40.81 84 ARG A N 1
ATOM 670 C CA . ARG A 1 84 ? -17.195 16.051 5.702 1.00 40.81 84 ARG A CA 1
ATOM 671 C C . ARG A 1 84 ? -16.502 16.985 4.707 1.00 40.81 84 ARG A C 1
ATOM 673 O O . ARG A 1 84 ? -16.629 18.201 4.823 1.00 40.81 84 ARG A O 1
ATOM 680 N N . CYS A 1 85 ? -15.761 16.435 3.753 1.00 39.69 85 CYS A N 1
ATOM 681 C CA . CYS A 1 85 ? -15.215 17.203 2.642 1.00 39.69 85 CYS A CA 1
ATOM 682 C C . CYS A 1 85 ? -16.290 17.574 1.609 1.00 39.69 85 CYS A C 1
ATOM 684 O O . CYS A 1 85 ? -16.203 18.656 1.040 1.00 39.69 85 CYS A O 1
ATOM 686 N N . GLU A 1 86 ? -17.318 16.741 1.423 1.00 43.66 86 GLU A N 1
ATOM 687 C CA . GLU A 1 86 ? -18.498 17.048 0.599 1.00 43.66 86 GLU A CA 1
ATOM 688 C C . GLU A 1 86 ? -19.406 18.107 1.253 1.00 43.66 86 GLU A C 1
ATOM 690 O O . GLU A 1 86 ? -19.783 19.078 0.614 1.00 43.66 86 GLU A O 1
ATOM 695 N N . ASP A 1 87 ? -19.705 17.996 2.549 1.00 44.38 87 ASP A N 1
ATOM 696 C CA . ASP A 1 87 ? -20.649 18.895 3.238 1.00 44.38 87 ASP A CA 1
ATOM 697 C C . ASP A 1 87 ? -20.132 20.346 3.369 1.00 44.38 87 ASP A C 1
ATOM 699 O O . ASP A 1 87 ? -20.914 21.290 3.493 1.00 44.38 87 ASP A O 1
ATOM 703 N N . ASN A 1 88 ? -18.811 20.547 3.322 1.00 42.78 88 ASN A N 1
ATOM 704 C CA . ASN A 1 88 ? -18.188 21.875 3.333 1.00 42.78 88 ASN A CA 1
ATOM 705 C C . ASN A 1 88 ? -18.108 22.522 1.934 1.00 42.78 88 ASN A C 1
ATOM 707 O O . ASN A 1 88 ? -17.595 23.633 1.820 1.00 42.78 88 ASN A O 1
ATOM 711 N N . SER A 1 89 ? -18.601 21.866 0.875 1.00 43.38 89 SER A N 1
ATOM 712 C CA . SER A 1 89 ? -18.493 22.339 -0.513 1.00 43.38 89 SER A CA 1
ATOM 713 C C . SER A 1 89 ? -19.632 23.264 -0.971 1.00 43.38 89 SER A C 1
ATOM 715 O O . SER A 1 89 ? -19.821 23.438 -2.170 1.00 43.38 89 SER A O 1
ATOM 717 N N . ASN A 1 90 ? -20.403 23.862 -0.057 1.00 42.19 90 ASN A N 1
ATOM 718 C CA . ASN A 1 90 ? -21.499 24.791 -0.389 1.00 42.19 90 ASN A CA 1
ATOM 719 C C . ASN A 1 90 ? -21.031 26.220 -0.753 1.00 42.19 90 ASN A C 1
ATOM 721 O O . ASN A 1 90 ? -21.839 27.147 -0.745 1.00 42.19 90 ASN A O 1
ATOM 725 N N . ASP A 1 91 ? -19.746 26.414 -1.061 1.00 41.94 91 ASP A N 1
ATOM 726 C CA . ASP A 1 91 ? -19.224 27.668 -1.609 1.00 41.94 91 ASP A CA 1
ATOM 727 C C . ASP A 1 91 ? -19.064 27.513 -3.131 1.00 41.94 91 ASP A C 1
ATOM 729 O O . ASP A 1 91 ? -18.275 26.693 -3.608 1.00 41.94 91 ASP A O 1
ATOM 733 N N . ASP A 1 92 ? -19.848 28.277 -3.895 1.00 39.91 92 ASP A N 1
ATOM 734 C CA . ASP A 1 92 ? -20.128 28.129 -5.338 1.00 39.91 92 ASP A CA 1
ATOM 735 C C . ASP A 1 92 ? -18.915 28.369 -6.278 1.00 39.91 92 ASP A C 1
ATOM 737 O O . ASP A 1 92 ? -19.062 28.583 -7.482 1.00 39.91 92 ASP A O 1
ATOM 741 N N . SER A 1 93 ? -17.685 28.306 -5.762 1.00 34.34 93 SER A N 1
ATOM 742 C CA . SER A 1 93 ? -16.443 28.382 -6.545 1.00 34.34 93 SER A CA 1
ATOM 743 C C . SER A 1 93 ? -15.763 27.030 -6.804 1.00 34.34 93 SER A C 1
ATOM 745 O O . SER A 1 93 ? -14.732 26.989 -7.476 1.00 34.34 93 SER A O 1
ATOM 747 N N . LEU A 1 94 ? -16.328 25.906 -6.351 1.00 34.59 94 LEU A N 1
ATOM 748 C CA . LEU A 1 94 ? -15.674 24.594 -6.436 1.00 34.59 94 LEU A CA 1
ATOM 749 C C . LEU A 1 94 ? -16.621 23.508 -6.946 1.00 34.59 94 LEU A C 1
ATOM 751 O O . LEU A 1 94 ? -17.242 22.770 -6.187 1.00 34.59 94 LEU A O 1
ATOM 755 N N . ASN A 1 95 ? -16.679 23.381 -8.271 1.00 31.80 95 ASN A N 1
ATOM 756 C CA . ASN A 1 95 ? -17.359 22.279 -8.938 1.00 31.80 95 ASN A CA 1
ATOM 757 C C . ASN A 1 95 ? -16.341 21.204 -9.369 1.00 31.80 95 ASN A C 1
ATOM 759 O O . ASN A 1 95 ? -15.293 21.523 -9.930 1.00 31.80 95 ASN A O 1
ATOM 763 N N . VAL A 1 96 ? -16.717 19.934 -9.163 1.00 31.09 96 VAL A N 1
ATOM 764 C CA . VAL A 1 96 ? -16.011 18.667 -9.477 1.00 31.09 96 VAL A CA 1
ATOM 765 C C . VAL A 1 96 ? -15.149 18.088 -8.338 1.00 31.09 96 VAL A C 1
ATOM 767 O O . VAL A 1 96 ? -13.918 18.144 -8.320 1.00 31.09 96 VAL A O 1
ATOM 770 N N . CYS A 1 97 ? -15.836 17.437 -7.394 1.00 34.28 97 CYS A N 1
ATOM 771 C CA . CYS A 1 97 ? -15.253 16.762 -6.240 1.00 34.28 97 CYS A CA 1
ATOM 772 C C . CYS A 1 97 ? -14.875 15.299 -6.550 1.00 34.28 97 CYS A C 1
ATOM 774 O O . CYS A 1 97 ? -15.696 14.389 -6.564 1.00 34.28 97 CYS A O 1
ATOM 776 N N . SER A 1 98 ? -13.591 15.089 -6.826 1.00 31.09 98 SER A N 1
ATOM 777 C CA . SER A 1 98 ? -12.796 13.885 -6.492 1.00 31.09 98 SER A CA 1
ATOM 778 C C . SER A 1 98 ? -11.306 14.260 -6.337 1.00 31.09 98 SER A C 1
ATOM 780 O O . SER A 1 98 ? -10.432 13.401 -6.273 1.00 31.09 98 SER A O 1
ATOM 782 N N . ARG A 1 99 ? -11.000 15.571 -6.331 1.00 29.86 99 ARG A N 1
ATOM 783 C CA . ARG A 1 99 ? -9.683 16.146 -6.649 1.00 29.86 99 ARG A CA 1
ATOM 784 C C . ARG A 1 99 ? -9.103 17.036 -5.536 1.00 29.86 99 ARG A C 1
ATOM 786 O O . ARG A 1 99 ? -7.926 17.361 -5.604 1.00 29.86 99 ARG A O 1
ATOM 793 N N . THR A 1 100 ? -9.878 17.385 -4.503 1.00 35.97 100 THR A N 1
ATOM 794 C CA . THR A 1 100 ? -9.588 18.563 -3.652 1.00 35.97 100 THR A CA 1
ATOM 795 C C . THR A 1 100 ? -9.225 18.272 -2.193 1.00 35.97 100 THR A C 1
ATOM 797 O O . THR A 1 100 ? -8.657 19.134 -1.534 1.00 35.97 100 THR A O 1
ATOM 800 N N . LEU A 1 101 ? -9.430 17.051 -1.683 1.00 38.09 101 LEU A N 1
ATOM 801 C CA . LEU A 1 101 ? -8.932 16.649 -0.347 1.00 38.09 101 LEU A CA 1
ATOM 802 C C . LEU A 1 101 ? -7.397 16.750 -0.216 1.00 38.09 101 LEU A C 1
ATOM 804 O O . LEU A 1 101 ? -6.815 16.891 0.855 1.00 38.09 101 LEU A O 1
ATOM 808 N N . LEU A 1 102 ? -6.778 16.708 -1.383 1.00 38.59 102 LEU A N 1
ATOM 809 C CA . LEU A 1 102 ? -5.392 16.915 -1.719 1.00 38.59 102 LEU A CA 1
ATOM 810 C C . LEU A 1 102 ? -4.935 18.376 -1.446 1.00 38.59 102 LEU A C 1
ATOM 812 O O . LEU A 1 102 ? -3.886 18.571 -0.842 1.00 38.59 102 LEU A O 1
ATOM 816 N N . GLU A 1 103 ? -5.729 19.407 -1.761 1.00 37.88 103 GLU A N 1
ATOM 817 C CA . GLU A 1 103 ? -5.279 20.817 -1.750 1.00 37.88 103 GLU A CA 1
ATOM 818 C C . GLU A 1 103 ? -5.156 21.487 -0.376 1.00 37.88 103 GLU A C 1
ATOM 820 O O . GLU A 1 103 ? -4.327 22.379 -0.201 1.00 37.88 103 GLU A O 1
ATOM 825 N N . THR A 1 104 ? -5.873 21.030 0.649 1.00 37.00 104 THR A N 1
ATOM 826 C CA . THR A 1 104 ? -5.737 21.618 1.997 1.00 37.00 104 THR A CA 1
ATOM 827 C C . THR A 1 104 ? -4.460 21.158 2.709 1.00 37.00 104 THR A C 1
ATOM 829 O O . THR A 1 104 ? -3.865 21.928 3.459 1.00 37.00 104 THR A O 1
ATOM 832 N N . VAL A 1 105 ? -3.970 19.947 2.410 1.00 39.38 105 VAL A N 1
ATOM 833 C CA . VAL A 1 105 ? -2.599 19.532 2.769 1.00 39.38 105 VAL A CA 1
ATOM 834 C C . VAL A 1 105 ? -1.568 20.321 1.936 1.00 39.38 105 VAL A C 1
ATOM 836 O O . VAL A 1 105 ? -0.459 20.573 2.410 1.00 39.38 105 VAL A O 1
ATOM 839 N N . PHE A 1 106 ? -1.936 20.805 0.737 1.00 42.28 106 PHE A N 1
ATOM 840 C CA . PHE A 1 106 ? -1.041 21.584 -0.132 1.00 42.28 106 PHE A CA 1
ATOM 841 C C . PHE A 1 106 ? -0.767 23.014 0.305 1.00 42.28 106 PHE A C 1
ATOM 843 O O . PHE A 1 106 ? 0.360 23.445 0.102 1.00 42.28 106 PHE A O 1
ATOM 850 N N . LEU A 1 107 ? -1.674 23.716 0.985 1.00 38.19 107 LEU A N 1
ATOM 851 C CA . LEU A 1 107 ? -1.368 25.073 1.467 1.00 38.19 107 LEU A CA 1
ATOM 852 C C . LEU A 1 107 ? -0.297 25.109 2.576 1.00 38.19 107 LEU A C 1
ATOM 854 O O . LEU A 1 107 ? 0.384 26.119 2.724 1.00 38.19 107 LEU A O 1
ATOM 858 N N . ILE A 1 108 ? -0.100 24.009 3.316 1.00 40.44 108 ILE A N 1
ATOM 859 C CA . ILE A 1 108 ? 0.947 23.896 4.353 1.00 40.44 108 ILE A CA 1
ATOM 860 C C . ILE A 1 108 ? 2.298 23.488 3.734 1.00 40.44 108 ILE A C 1
ATOM 862 O O . ILE A 1 108 ? 3.351 23.877 4.227 1.00 40.44 108 ILE A O 1
ATOM 866 N N . SER A 1 109 ? 2.285 22.734 2.626 1.00 37.41 109 SER A N 1
ATOM 867 C CA . SER A 1 109 ? 3.500 22.256 1.944 1.00 37.41 109 SER A CA 1
ATOM 868 C C . SER A 1 109 ? 4.092 23.253 0.937 1.00 37.41 109 SER A C 1
ATOM 870 O O . SER A 1 109 ? 5.208 23.028 0.468 1.00 37.41 109 SER A O 1
ATOM 872 N N . THR A 1 110 ? 3.369 24.310 0.558 1.00 38.97 110 THR A N 1
ATOM 873 C CA . THR A 1 110 ? 3.800 25.268 -0.474 1.00 38.97 110 THR A CA 1
ATOM 874 C C . THR A 1 110 ? 4.506 26.508 0.060 1.00 38.97 110 THR A C 1
ATOM 876 O O . THR A 1 110 ? 4.724 27.414 -0.737 1.00 38.97 110 THR A O 1
ATOM 879 N N . ASP A 1 111 ? 4.871 26.594 1.346 1.00 42.22 111 ASP A N 1
ATOM 880 C CA . ASP A 1 111 ? 5.728 27.701 1.789 1.00 42.22 111 ASP A CA 1
ATOM 881 C C . ASP A 1 111 ? 7.152 27.488 1.234 1.00 42.22 111 ASP A C 1
ATOM 883 O O . ASP A 1 111 ? 7.891 26.631 1.737 1.00 42.22 111 ASP A O 1
ATOM 887 N N . PRO A 1 112 ? 7.562 28.210 0.171 1.00 41.88 112 PRO A N 1
ATOM 888 C CA . PRO A 1 112 ? 8.814 27.945 -0.535 1.00 41.88 112 PRO A CA 1
ATOM 889 C C . PRO A 1 112 ? 10.037 28.277 0.327 1.00 41.88 112 PRO A C 1
ATOM 891 O O . PRO A 1 112 ? 11.153 27.890 -0.018 1.00 41.88 112 PRO A O 1
ATOM 894 N N . THR A 1 113 ? 9.838 29.000 1.433 1.00 44.19 113 THR A N 1
ATOM 895 C CA . THR A 1 113 ? 10.907 29.446 2.332 1.00 44.19 113 THR A CA 1
ATOM 896 C C . THR A 1 113 ? 11.604 28.280 3.030 1.00 44.19 113 THR A C 1
ATOM 898 O O . THR A 1 113 ? 12.827 28.270 3.105 1.00 44.19 113 THR A O 1
ATOM 901 N N . THR A 1 114 ? 10.882 27.216 3.393 1.00 43.22 114 THR A N 1
ATOM 902 C CA . THR A 1 114 ? 11.490 26.029 4.031 1.00 43.22 114 THR A CA 1
ATOM 903 C C . THR A 1 114 ? 12.296 25.142 3.073 1.00 43.22 114 THR A C 1
ATOM 905 O O . THR A 1 114 ? 13.051 24.283 3.518 1.00 43.22 114 THR A O 1
ATOM 908 N N . CYS A 1 115 ? 12.182 25.335 1.753 1.00 41.38 115 CYS A N 1
ATOM 909 C CA . CYS A 1 115 ? 12.911 24.537 0.759 1.00 41.38 115 CYS A CA 1
ATOM 910 C C . CYS A 1 115 ? 14.293 25.097 0.388 1.00 41.38 115 CYS A C 1
ATOM 912 O O . CYS A 1 115 ? 15.049 24.394 -0.276 1.00 41.38 115 CYS A O 1
ATOM 914 N N . LEU A 1 116 ? 14.619 26.336 0.772 1.00 44.16 116 LEU A N 1
ATOM 915 C CA . LEU A 1 116 ? 15.846 27.020 0.338 1.00 44.16 116 LEU A CA 1
ATOM 916 C C . LEU A 1 116 ? 16.858 27.276 1.464 1.00 44.16 116 LEU A C 1
ATOM 918 O O . LEU A 1 116 ? 17.947 27.773 1.181 1.00 44.16 116 LEU A O 1
ATOM 922 N N . GLU A 1 117 ? 16.529 26.957 2.717 1.00 44.91 117 GLU A N 1
ATOM 923 C CA . GLU A 1 117 ? 17.386 27.302 3.862 1.00 44.91 117 GLU A CA 1
ATOM 924 C C . GLU A 1 117 ? 18.394 26.207 4.259 1.00 44.91 117 GLU A C 1
ATOM 926 O O . GLU A 1 117 ? 19.399 26.534 4.879 1.00 44.91 117 GLU A O 1
ATOM 931 N N . GLU A 1 118 ? 18.228 24.947 3.835 1.00 46.91 118 GLU A N 1
ATOM 932 C CA . GLU A 1 118 ? 19.173 23.862 4.190 1.00 46.91 118 GLU A CA 1
ATOM 933 C C . GLU A 1 118 ? 20.386 23.707 3.244 1.00 46.91 118 GLU A C 1
ATOM 935 O O . GLU A 1 118 ? 21.282 22.925 3.541 1.00 46.91 118 GLU A O 1
ATOM 940 N N . GLU A 1 119 ? 20.478 24.456 2.136 1.00 46.34 119 GLU A N 1
ATOM 941 C CA . GLU A 1 119 ? 21.634 24.395 1.208 1.00 46.34 119 GLU A CA 1
ATOM 942 C C . GLU A 1 119 ? 22.451 25.704 1.144 1.00 46.34 119 GLU A C 1
ATOM 944 O O . GLU A 1 119 ? 23.216 25.905 0.204 1.00 46.34 119 GLU A O 1
ATOM 949 N N . ARG A 1 120 ? 22.297 26.626 2.109 1.00 43.78 120 ARG A N 1
ATOM 950 C CA . ARG A 1 120 ? 22.881 27.981 2.020 1.00 43.78 120 ARG A CA 1
ATOM 951 C C . ARG A 1 120 ? 24.046 28.290 2.965 1.00 43.78 120 ARG A C 1
ATOM 953 O O . ARG A 1 120 ? 24.318 29.462 3.220 1.00 43.78 120 ARG A O 1
ATOM 960 N N . GLU A 1 121 ? 24.771 27.277 3.422 1.00 48.19 121 GLU A N 1
ATOM 961 C CA . GLU A 1 121 ? 26.100 27.465 4.014 1.00 48.19 121 GLU A CA 1
ATOM 962 C C . GLU A 1 121 ? 27.160 27.009 2.999 1.00 48.19 121 GLU A C 1
ATOM 964 O O . GLU A 1 121 ? 27.073 25.904 2.480 1.00 48.19 121 GLU A O 1
ATOM 969 N N . GLU A 1 122 ? 28.136 27.881 2.721 1.00 51.25 122 GLU A N 1
ATOM 970 C CA . GLU A 1 122 ? 29.222 27.763 1.724 1.00 51.25 122 GLU A CA 1
ATOM 971 C C . GLU A 1 122 ? 28.918 28.248 0.293 1.00 51.25 122 GLU A C 1
ATOM 973 O O . GLU A 1 122 ? 28.954 27.485 -0.661 1.00 51.25 122 GLU A O 1
ATOM 978 N N . GLU A 1 123 ? 28.724 29.560 0.116 1.00 45.50 123 GLU A N 1
ATOM 979 C CA . GLU A 1 123 ? 29.322 30.293 -1.019 1.00 45.50 123 GLU A CA 1
ATOM 980 C C . GLU A 1 123 ? 29.253 31.811 -0.750 1.00 45.50 123 GLU A C 1
ATOM 982 O O . GLU A 1 123 ? 28.358 32.535 -1.191 1.00 45.50 123 GLU A O 1
ATOM 987 N N . GLU A 1 124 ? 30.213 32.316 0.031 1.00 53.38 124 GLU A N 1
ATOM 988 C CA . GLU A 1 124 ? 30.487 33.752 0.089 1.00 53.38 124 GLU A CA 1
ATOM 989 C C . GLU A 1 124 ? 31.288 34.164 -1.148 1.00 53.38 124 GLU A C 1
ATOM 991 O O . GLU A 1 124 ? 32.464 33.831 -1.290 1.00 53.38 124 GLU A O 1
ATOM 996 N N . GLY A 1 125 ? 30.668 34.953 -2.026 1.00 53.47 125 GLY A N 1
ATOM 997 C CA . GLY A 1 125 ? 31.412 35.772 -2.976 1.00 53.47 125 GLY A CA 1
ATOM 998 C C . GLY A 1 125 ? 30.742 35.952 -4.327 1.00 53.47 125 GLY A C 1
ATOM 999 O O . GLY A 1 125 ? 31.059 35.244 -5.272 1.00 53.47 125 GLY A O 1
ATOM 1000 N N . SER A 1 126 ? 29.890 36.973 -4.442 1.00 47.12 126 SER A N 1
ATOM 1001 C CA . SER A 1 126 ? 29.939 37.980 -5.519 1.00 47.12 126 SER A CA 1
ATOM 1002 C C . SER A 1 126 ? 28.567 38.615 -5.731 1.00 47.12 126 SER A C 1
ATOM 1004 O O . SER A 1 126 ? 27.599 37.995 -6.173 1.00 47.12 126 SER A O 1
ATOM 1006 N N . SER A 1 127 ? 28.502 39.903 -5.417 1.00 52.47 127 SER A N 1
ATOM 1007 C CA . SER A 1 127 ? 27.338 40.759 -5.570 1.00 52.47 127 SER A CA 1
ATOM 1008 C C . SER A 1 127 ? 26.966 40.948 -7.043 1.00 52.47 127 SER A C 1
ATOM 1010 O O . SER A 1 127 ? 27.639 41.669 -7.780 1.00 52.47 127 SER A O 1
ATOM 1012 N N . ARG A 1 128 ? 25.823 40.395 -7.458 1.00 42.97 128 ARG A N 1
ATOM 1013 C CA . ARG A 1 128 ? 25.065 40.904 -8.607 1.00 42.97 128 ARG A CA 1
ATOM 1014 C C . ARG A 1 128 ? 23.569 40.823 -8.329 1.00 42.97 128 ARG A C 1
ATOM 1016 O O . ARG A 1 128 ? 22.935 39.783 -8.458 1.00 42.97 128 ARG A O 1
ATOM 1023 N N . SER A 1 129 ? 23.016 41.968 -7.951 1.00 47.59 129 SER A N 1
ATOM 1024 C CA . SER A 1 129 ? 21.586 42.187 -7.777 1.00 47.59 129 SER A CA 1
ATOM 1025 C C . SER A 1 129 ? 20.875 42.097 -9.130 1.00 47.59 129 SER A C 1
ATOM 1027 O O . SER A 1 129 ? 20.898 43.043 -9.917 1.00 47.59 129 SER A O 1
ATOM 1029 N N . GLN A 1 130 ? 20.223 40.968 -9.398 1.00 38.47 130 GLN A N 1
ATOM 1030 C CA . GLN A 1 130 ? 19.180 40.857 -10.415 1.00 38.47 130 GLN A CA 1
ATOM 1031 C C . GLN A 1 130 ? 17.882 40.430 -9.735 1.00 38.47 130 GLN A C 1
ATOM 1033 O O . GLN A 1 130 ? 17.757 39.328 -9.210 1.00 38.47 130 GLN A O 1
ATOM 1038 N N . SER A 1 131 ? 16.920 41.352 -9.743 1.00 43.16 131 SER A N 1
ATOM 1039 C CA . SER A 1 131 ? 15.536 41.140 -9.327 1.00 43.16 131 SER A CA 1
ATOM 1040 C C . SER A 1 131 ? 14.856 40.182 -10.310 1.00 43.16 131 SER A C 1
ATOM 1042 O O . SER A 1 131 ? 14.241 40.602 -11.289 1.00 43.16 131 SER A O 1
ATOM 1044 N N . TYR A 1 132 ? 15.011 38.880 -10.074 1.00 35.31 132 TYR A N 1
ATOM 1045 C CA . TYR A 1 132 ? 14.152 37.854 -10.650 1.00 35.31 132 TYR A CA 1
ATOM 1046 C C . TYR A 1 132 ? 12.896 37.760 -9.783 1.00 35.31 132 TYR A C 1
ATOM 1048 O O . TYR A 1 132 ? 12.897 37.147 -8.718 1.00 35.31 132 TYR A O 1
ATOM 1056 N N . ARG A 1 133 ? 11.799 38.368 -10.243 1.00 36.53 133 ARG A N 1
ATOM 1057 C CA . ARG A 1 133 ? 10.459 37.972 -9.800 1.00 36.53 133 ARG A CA 1
ATOM 1058 C C . ARG A 1 133 ? 10.211 36.559 -10.328 1.00 36.53 133 ARG A C 1
ATOM 1060 O O . ARG A 1 133 ? 9.829 36.395 -11.484 1.00 36.53 133 ARG A O 1
ATOM 1067 N N . SER A 1 134 ? 10.473 35.550 -9.500 1.00 38.69 134 SER A N 1
ATOM 1068 C CA . SER A 1 134 ? 10.088 34.173 -9.780 1.00 38.69 134 SER A CA 1
ATOM 1069 C C . SER A 1 134 ? 8.565 34.070 -9.703 1.00 38.69 134 SER A C 1
ATOM 1071 O O . SER A 1 134 ? 7.951 34.051 -8.639 1.00 38.69 134 SER A O 1
ATOM 1073 N N . SER A 1 135 ? 7.926 34.017 -10.866 1.00 38.41 135 SER A N 1
ATOM 1074 C CA . SER A 1 135 ? 6.628 33.363 -10.987 1.00 38.41 135 SER A CA 1
ATOM 1075 C C . SER A 1 135 ? 6.891 31.864 -10.869 1.00 38.41 135 SER A C 1
ATOM 1077 O O . SER A 1 135 ? 7.064 31.157 -11.856 1.00 38.41 135 SER A O 1
ATOM 1079 N N . VAL A 1 136 ? 7.034 31.383 -9.633 1.00 41.75 136 VAL A N 1
ATOM 1080 C CA . VAL A 1 136 ? 7.032 29.946 -9.363 1.00 41.75 136 VAL A CA 1
ATOM 1081 C C . VAL A 1 136 ? 5.645 29.460 -9.761 1.00 41.75 136 VAL A C 1
ATOM 1083 O O . VAL A 1 136 ? 4.654 29.791 -9.113 1.00 41.75 136 VAL A O 1
ATOM 1086 N N . ASN A 1 137 ? 5.566 28.755 -10.888 1.00 40.56 137 ASN A N 1
ATOM 1087 C CA . ASN A 1 137 ? 4.332 28.159 -11.372 1.00 40.56 137 ASN A CA 1
ATOM 1088 C C . ASN A 1 137 ? 3.803 27.208 -10.291 1.00 40.56 137 ASN A C 1
ATOM 1090 O O . ASN A 1 137 ? 4.336 26.118 -10.091 1.00 40.56 137 ASN A O 1
ATOM 1094 N N . SER A 1 138 ? 2.731 27.608 -9.609 1.00 49.03 138 SER A N 1
ATOM 1095 C CA . SER A 1 138 ? 2.053 26.829 -8.562 1.00 49.03 138 SER A CA 1
ATOM 1096 C C . SER A 1 138 ? 1.574 25.446 -9.034 1.00 49.03 138 SER A C 1
ATOM 1098 O O . SER A 1 138 ? 1.277 24.580 -8.218 1.00 49.03 138 SER A O 1
ATOM 1100 N N . ALA A 1 139 ? 1.559 25.203 -10.347 1.00 47.91 139 ALA A N 1
ATOM 1101 C CA . ALA A 1 139 ? 1.201 23.932 -10.967 1.00 47.91 139 ALA A CA 1
ATOM 1102 C C . ALA A 1 139 ? 2.246 22.805 -10.789 1.00 47.91 139 ALA A C 1
ATOM 1104 O O . ALA A 1 139 ? 1.943 21.648 -11.085 1.00 47.91 139 ALA A O 1
ATOM 1105 N N . GLU A 1 140 ? 3.470 23.094 -10.328 1.00 51.72 140 GLU A N 1
ATOM 1106 C CA . GLU A 1 140 ? 4.567 22.109 -10.334 1.00 51.72 140 GLU A CA 1
ATOM 1107 C C . GLU A 1 140 ? 4.570 21.131 -9.139 1.00 51.72 140 GLU A C 1
ATOM 1109 O O . GLU A 1 140 ? 5.276 20.120 -9.155 1.00 51.72 140 GLU A O 1
ATOM 1114 N N . TYR A 1 141 ? 3.701 21.354 -8.148 1.00 55.34 141 TYR A N 1
ATOM 1115 C CA . TYR A 1 141 ? 3.565 20.510 -6.953 1.00 55.34 141 TYR A CA 1
ATOM 1116 C C . TYR A 1 141 ? 2.308 19.634 -6.958 1.00 55.34 141 TYR A C 1
ATOM 1118 O O . TYR A 1 141 ? 1.829 19.217 -5.905 1.00 55.34 141 TYR A O 1
ATOM 1126 N N . ALA A 1 142 ? 1.767 19.322 -8.140 1.00 62.84 142 ALA A N 1
ATOM 1127 C CA . ALA A 1 142 ? 0.637 18.408 -8.254 1.00 62.84 142 ALA A CA 1
ATOM 1128 C C . ALA A 1 142 ? 1.015 17.026 -7.695 1.00 62.84 142 ALA A C 1
ATOM 1130 O O . ALA A 1 142 ? 1.790 16.280 -8.305 1.00 62.84 142 ALA A O 1
ATOM 1131 N N . THR A 1 143 ? 0.452 16.685 -6.539 1.00 64.06 143 THR A N 1
ATOM 1132 C CA . THR A 1 143 ? 0.685 15.395 -5.890 1.00 64.06 143 THR A CA 1
ATOM 1133 C C . THR A 1 143 ? 0.270 14.255 -6.799 1.00 64.06 143 THR A C 1
ATOM 1135 O O . THR A 1 143 ? -0.834 14.203 -7.334 1.00 64.06 143 THR A O 1
ATOM 1138 N N . ALA A 1 144 ? 1.225 13.360 -7.008 1.00 70.00 144 ALA A N 1
ATOM 1139 C CA . ALA A 1 144 ? 1.141 12.208 -7.881 1.00 70.00 144 ALA A CA 1
ATOM 1140 C C . ALA A 1 144 ? 0.451 11.013 -7.209 1.00 70.00 144 ALA A C 1
ATOM 1142 O O . ALA A 1 144 ? 0.091 10.061 -7.897 1.00 70.00 144 ALA A O 1
ATOM 1143 N N . GLY A 1 145 ? 0.263 11.044 -5.887 1.00 74.56 145 GLY A N 1
ATOM 1144 C CA . GLY A 1 145 ? -0.483 10.018 -5.168 1.00 74.56 145 GLY A CA 1
ATOM 1145 C C . GLY A 1 145 ? -0.666 10.336 -3.690 1.00 74.56 145 GLY A C 1
ATOM 1146 O O . GLY A 1 145 ? 0.187 10.969 -3.067 1.00 74.56 145 GLY A O 1
ATOM 1147 N N . VAL A 1 146 ? -1.782 9.868 -3.138 1.00 80.50 146 VAL A N 1
ATOM 1148 C CA . VAL A 1 146 ? -2.083 9.892 -1.705 1.00 80.50 146 VAL A CA 1
ATOM 1149 C C . VAL A 1 146 ? -2.474 8.489 -1.299 1.00 80.50 146 VAL A C 1
ATOM 1151 O O . VAL A 1 146 ? -3.282 7.848 -1.966 1.00 80.50 146 VAL A O 1
ATOM 1154 N N . TYR A 1 147 ? -1.894 8.022 -0.206 1.00 79.69 147 TYR A N 1
ATOM 1155 C CA . TYR A 1 147 ? -2.144 6.704 0.331 1.00 79.69 147 TYR A CA 1
ATOM 1156 C C . TYR A 1 147 ? -2.331 6.806 1.839 1.00 79.69 147 TYR A C 1
ATOM 1158 O O . TYR A 1 147 ? -1.386 7.086 2.578 1.00 79.69 147 TYR A O 1
ATOM 1166 N N . LEU A 1 148 ? -3.566 6.615 2.301 1.00 79.69 148 LEU A N 1
ATOM 1167 C CA . LEU A 1 148 ? -3.853 6.564 3.728 1.00 79.69 148 LEU A CA 1
ATOM 1168 C C . LEU A 1 148 ? -3.331 5.235 4.266 1.00 79.69 148 LEU A C 1
ATOM 1170 O O . LEU A 1 148 ? -3.801 4.170 3.866 1.00 79.69 148 LEU A O 1
ATOM 1174 N N . ILE A 1 149 ? -2.355 5.305 5.172 1.00 75.19 149 ILE A N 1
ATOM 1175 C CA . ILE A 1 149 ? -1.854 4.111 5.831 1.00 75.19 149 ILE A CA 1
ATOM 1176 C C . ILE A 1 149 ? -3.001 3.536 6.657 1.00 75.19 149 ILE A C 1
ATOM 1178 O O . ILE A 1 149 ? -3.655 4.252 7.428 1.00 75.19 149 ILE A O 1
ATOM 1182 N N . PRO A 1 150 ? -3.247 2.236 6.517 1.00 62.72 150 PRO A N 1
ATOM 1183 C CA . PRO A 1 150 ? -4.269 1.578 7.297 1.00 62.72 150 PRO A CA 1
ATOM 1184 C C . PRO A 1 150 ? -4.093 1.792 8.802 1.00 62.72 150 PRO A C 1
ATOM 1186 O O . PRO A 1 150 ? -2.978 1.806 9.317 1.00 62.72 150 PRO A O 1
ATOM 1189 N N . GLY A 1 151 ? -5.201 1.994 9.508 1.00 66.62 151 GLY A N 1
ATOM 1190 C CA . GLY A 1 151 ? -5.180 2.593 10.844 1.00 66.62 151 GLY A CA 1
ATOM 1191 C C . GLY A 1 151 ? -5.585 4.062 10.838 1.00 66.62 151 GLY A C 1
ATOM 1192 O O . GLY A 1 151 ? -6.044 4.567 11.858 1.00 66.62 151 GLY A O 1
ATOM 1193 N N . GLY A 1 152 ? -5.466 4.735 9.690 1.00 73.06 152 GLY A N 1
ATOM 1194 C CA . GLY A 1 152 ? -5.953 6.097 9.478 1.00 73.06 152 GLY A CA 1
ATOM 1195 C C . GLY A 1 152 ? -5.141 7.180 10.187 1.00 73.06 152 GLY A C 1
ATOM 1196 O O . GLY A 1 152 ? -5.508 8.346 10.105 1.00 73.06 152 GLY A O 1
ATOM 1197 N N . ARG A 1 153 ? -4.059 6.810 10.885 1.00 82.25 153 ARG A N 1
ATOM 1198 C CA . ARG A 1 153 ? -3.170 7.753 11.571 1.00 82.25 153 ARG A CA 1
ATOM 1199 C C . ARG A 1 153 ? -2.101 8.317 10.651 1.00 82.25 153 ARG A C 1
ATOM 1201 O O . ARG A 1 153 ? -1.760 9.479 10.790 1.00 82.25 153 ARG A O 1
ATOM 1208 N N . PHE A 1 154 ? -1.558 7.519 9.741 1.00 83.88 154 PHE A N 1
ATOM 1209 C CA . PHE A 1 154 ? -0.487 7.987 8.871 1.00 83.88 154 PHE A CA 1
ATOM 1210 C C . PHE A 1 154 ? -0.983 8.167 7.441 1.00 83.88 154 PHE A C 1
ATOM 1212 O O . PHE A 1 154 ? -1.839 7.424 6.967 1.00 83.88 154 PHE A O 1
ATOM 1219 N N . LEU A 1 155 ? -0.431 9.149 6.742 1.00 86.44 155 LEU A N 1
ATOM 1220 C CA . LEU A 1 155 ? -0.729 9.425 5.342 1.00 86.44 155 LEU A CA 1
ATOM 1221 C C . LEU A 1 155 ? 0.584 9.466 4.574 1.00 86.44 155 LEU A C 1
ATOM 1223 O O . LEU A 1 155 ? 1.504 10.171 4.972 1.00 86.44 155 LEU A O 1
ATOM 1227 N N . VAL A 1 156 ? 0.680 8.736 3.471 1.00 88.12 156 VAL A N 1
ATOM 1228 C CA . VAL A 1 156 ? 1.784 8.879 2.524 1.00 88.12 156 VAL A CA 1
ATOM 1229 C C . VAL A 1 156 ? 1.313 9.758 1.381 1.00 88.12 156 VAL A C 1
ATOM 1231 O O . VAL A 1 156 ? 0.295 9.476 0.753 1.00 88.12 156 VAL A O 1
ATOM 1234 N N . THR A 1 157 ? 2.061 10.813 1.085 1.00 88.69 157 THR A N 1
ATOM 1235 C CA . THR A 1 157 ? 1.835 11.630 -0.108 1.00 88.69 157 THR A CA 1
ATOM 1236 C C . THR A 1 157 ? 3.076 11.618 -0.977 1.00 88.69 157 THR A C 1
ATOM 1238 O O . THR A 1 157 ? 4.200 11.600 -0.481 1.00 88.69 157 THR A O 1
ATOM 1241 N N . LEU A 1 158 ? 2.882 11.648 -2.286 1.00 87.69 158 LEU A N 1
ATOM 1242 C CA . LEU A 1 158 ? 3.958 11.613 -3.262 1.00 87.69 158 LEU A CA 1
ATOM 1243 C C . LEU A 1 158 ? 3.839 12.824 -4.180 1.00 87.69 158 LEU A C 1
ATOM 1245 O O . LEU A 1 158 ? 2.824 12.962 -4.854 1.00 87.69 158 LEU A O 1
ATOM 1249 N N . ASN A 1 159 ? 4.857 13.672 -4.258 1.00 85.19 159 ASN A N 1
ATOM 1250 C CA . ASN A 1 159 ? 4.950 14.662 -5.331 1.00 85.19 159 ASN A CA 1
ATOM 1251 C C . ASN A 1 159 ? 5.957 14.185 -6.395 1.00 85.19 159 ASN A C 1
ATOM 1253 O O . ASN A 1 159 ? 6.402 13.037 -6.383 1.00 85.19 159 ASN A O 1
ATOM 1257 N N . SER A 1 160 ? 6.294 15.042 -7.355 1.00 76.31 160 SER A N 1
ATOM 1258 C CA . SER A 1 160 ? 7.204 14.690 -8.449 1.00 76.31 160 SER A CA 1
ATOM 1259 C C . SER A 1 160 ? 8.614 14.288 -7.988 1.00 76.31 160 SER A C 1
ATOM 1261 O O . SER A 1 160 ? 9.281 13.548 -8.708 1.00 76.31 160 SER A O 1
ATOM 1263 N N . THR A 1 161 ? 9.066 14.742 -6.815 1.00 81.44 161 THR A N 1
ATOM 1264 C CA . THR A 1 161 ? 10.464 14.622 -6.361 1.00 81.44 161 THR A CA 1
ATOM 1265 C C . THR A 1 161 ? 10.627 14.003 -4.978 1.00 81.44 161 THR A C 1
ATOM 1267 O O . THR A 1 161 ? 11.715 13.541 -4.643 1.00 81.44 161 THR A O 1
ATOM 1270 N N . CYS A 1 162 ? 9.575 13.980 -4.171 1.00 88.31 162 CYS A N 1
ATOM 1271 C CA . CYS A 1 162 ? 9.596 13.624 -2.765 1.00 88.31 162 CYS A CA 1
ATOM 1272 C C . CYS A 1 162 ? 8.413 12.724 -2.409 1.00 88.31 162 CYS A C 1
ATOM 1274 O O . CYS A 1 162 ? 7.280 12.920 -2.855 1.00 88.31 162 CYS A O 1
ATOM 1276 N N . LEU A 1 163 ? 8.683 11.783 -1.516 1.00 91.56 163 LEU A N 1
ATOM 1277 C CA . LEU A 1 163 ? 7.681 11.098 -0.725 1.00 91.56 163 LEU A CA 1
ATOM 1278 C C . LEU A 1 163 ? 7.632 11.724 0.666 1.00 91.56 163 LEU A C 1
ATOM 1280 O O . LEU A 1 163 ? 8.671 11.980 1.272 1.00 91.56 163 LEU A O 1
ATOM 1284 N N . PHE A 1 164 ? 6.427 11.928 1.179 1.00 90.44 164 PHE A N 1
ATOM 1285 C CA . PHE A 1 164 ? 6.184 12.425 2.524 1.00 90.44 164 PHE A CA 1
ATOM 1286 C C . PHE A 1 164 ? 5.358 11.414 3.301 1.00 90.44 164 PHE A C 1
ATOM 1288 O O . PHE A 1 164 ? 4.442 10.799 2.756 1.00 90.44 164 PHE A O 1
ATOM 1295 N N . LEU A 1 165 ? 5.673 11.278 4.580 1.00 90.81 165 LEU A N 1
ATOM 1296 C CA . LEU A 1 165 ? 4.874 10.562 5.556 1.00 90.81 165 LEU A CA 1
ATOM 1297 C C . LEU A 1 165 ? 4.381 11.575 6.584 1.00 90.81 165 LEU A C 1
ATOM 1299 O O . LEU A 1 165 ? 5.184 12.263 7.218 1.00 90.81 165 LEU A O 1
ATOM 1303 N N . TRP A 1 166 ? 3.071 11.641 6.749 1.00 89.62 166 TRP A N 1
ATOM 1304 C CA . TRP A 1 166 ? 2.401 12.520 7.693 1.00 89.62 166 TRP A CA 1
ATOM 1305 C C . TRP A 1 166 ? 1.857 11.704 8.861 1.00 89.62 166 TRP A C 1
ATOM 1307 O O . TRP A 1 166 ? 1.306 10.626 8.640 1.00 89.62 166 TRP A O 1
ATOM 1317 N N . ASP A 1 167 ? 1.967 12.227 10.078 1.00 86.50 167 ASP A N 1
ATOM 1318 C CA . ASP A 1 167 ? 1.182 11.794 11.234 1.00 86.50 167 ASP A CA 1
ATOM 1319 C C . ASP A 1 167 ? -0.040 12.711 11.345 1.00 86.50 167 ASP A C 1
ATOM 1321 O O . ASP A 1 167 ? 0.083 13.910 11.585 1.00 86.50 167 ASP A O 1
ATOM 1325 N N . LEU A 1 168 ? -1.226 12.149 11.137 1.00 83.75 168 LEU A N 1
ATOM 1326 C CA . LEU A 1 168 ? -2.511 12.835 11.263 1.00 83.75 168 LEU A CA 1
ATOM 1327 C C . LEU A 1 168 ? -2.944 12.986 12.732 1.00 83.75 168 LEU A C 1
ATOM 1329 O O . LEU A 1 168 ? -3.976 13.597 13.007 1.00 83.75 168 LEU A O 1
ATOM 1333 N N . GLY A 1 169 ? -2.177 12.428 13.673 1.00 78.31 169 GLY A N 1
ATOM 1334 C CA . GLY A 1 169 ? -2.501 12.411 15.091 1.00 78.31 169 GLY A CA 1
ATOM 1335 C C . GLY A 1 169 ? -3.598 11.401 15.445 1.00 78.31 169 GLY A C 1
ATOM 1336 O O . GLY A 1 169 ? -4.193 10.750 14.580 1.00 78.31 169 GLY A O 1
ATOM 1337 N N . PRO A 1 170 ? -3.871 11.207 16.747 1.00 78.75 170 PRO A N 1
ATOM 1338 C CA . PRO A 1 170 ? -4.966 10.354 17.175 1.00 78.75 170 PRO A CA 1
ATOM 1339 C C . PRO A 1 170 ? -6.322 10.978 16.801 1.00 78.75 170 PRO A C 1
ATOM 1341 O O . PRO A 1 170 ? -6.430 12.199 16.677 1.00 78.75 170 PRO A O 1
ATOM 1344 N N . PRO A 1 171 ? -7.396 10.173 16.701 1.00 58.03 171 PRO A N 1
ATOM 1345 C CA . PRO A 1 171 ? -8.679 10.612 16.157 1.00 58.03 171 PRO A CA 1
ATOM 1346 C C . PRO A 1 171 ? -9.288 11.870 16.787 1.00 58.03 171 PRO A C 1
ATOM 1348 O O . PRO A 1 171 ? -10.014 12.597 16.110 1.00 58.03 171 PRO A O 1
ATOM 1351 N N . ASN A 1 172 ? -8.989 12.119 18.059 1.00 66.62 172 ASN A N 1
ATOM 1352 C CA . ASN A 1 172 ? -9.556 13.205 18.855 1.00 66.62 172 ASN A CA 1
ATOM 1353 C C . ASN A 1 172 ? -8.535 14.301 19.187 1.00 66.62 172 ASN A C 1
ATOM 1355 O O . ASN A 1 172 ? -8.851 15.212 19.950 1.00 66.62 172 ASN A O 1
ATOM 1359 N N . ALA A 1 173 ? -7.311 14.221 18.656 1.00 75.81 173 ALA A N 1
ATOM 1360 C CA . ALA A 1 173 ? -6.373 15.318 18.815 1.00 75.81 173 ALA A CA 1
ATOM 1361 C C . ALA A 1 173 ? -6.818 16.507 17.964 1.00 75.81 173 ALA A C 1
ATOM 1363 O O . ALA A 1 173 ? -7.187 16.370 16.803 1.00 75.81 173 ALA A O 1
ATOM 1364 N N . THR A 1 174 ? -6.714 17.694 18.548 1.00 78.31 174 THR A N 1
ATOM 1365 C CA . THR A 1 174 ? -6.785 18.973 17.832 1.00 78.31 174 THR A CA 1
ATOM 1366 C C . THR A 1 174 ? -5.458 19.328 17.159 1.00 78.31 174 THR A C 1
ATOM 1368 O O . THR A 1 174 ? -5.335 20.406 16.583 1.00 78.31 174 THR A O 1
ATOM 1371 N N . ALA A 1 175 ? -4.445 18.464 17.280 1.00 79.00 175 ALA A N 1
ATOM 1372 C CA . ALA A 1 175 ? -3.148 18.664 16.659 1.00 79.00 175 ALA A CA 1
ATOM 1373 C C . ALA A 1 175 ? -3.288 18.627 15.133 1.00 79.00 175 ALA A C 1
ATOM 1375 O O . ALA A 1 175 ? -4.001 17.788 14.584 1.00 79.00 175 ALA A O 1
ATOM 1376 N N . LEU A 1 176 ? -2.608 19.552 14.461 1.00 81.56 176 LEU A N 1
ATOM 1377 C CA . LEU A 1 176 ? -2.528 19.561 13.007 1.00 81.56 176 LEU A CA 1
ATOM 1378 C C . LEU A 1 176 ? -1.672 18.380 12.522 1.00 81.56 176 LEU A C 1
ATOM 1380 O O . LEU A 1 176 ? -0.741 17.991 13.232 1.00 81.56 176 LEU A O 1
ATOM 1384 N N . PRO A 1 177 ? -1.943 17.839 11.321 1.00 85.75 177 PRO A N 1
ATOM 1385 C CA . PRO A 1 177 ? -1.073 16.854 10.697 1.00 85.75 177 PRO A CA 1
ATOM 1386 C C . PRO A 1 177 ? 0.371 17.351 10.612 1.00 85.75 177 PRO A C 1
ATOM 1388 O O . PRO A 1 177 ? 0.614 18.479 10.178 1.00 85.75 177 PRO A O 1
ATOM 1391 N N . THR A 1 178 ? 1.332 16.512 10.989 1.00 88.94 178 THR A N 1
ATOM 1392 C CA . THR A 1 178 ? 2.761 16.846 10.933 1.00 88.94 178 THR A CA 1
ATOM 1393 C C . THR A 1 178 ? 3.493 15.933 9.962 1.00 88.94 178 THR A C 1
ATOM 1395 O O . THR A 1 178 ? 3.213 14.739 9.878 1.00 88.94 178 THR A O 1
ATOM 1398 N N . ILE A 1 179 ? 4.449 16.481 9.211 1.00 89.19 179 ILE A N 1
ATOM 1399 C CA . ILE A 1 179 ? 5.349 15.673 8.383 1.00 89.19 179 ILE A CA 1
ATOM 1400 C C . ILE A 1 179 ? 6.379 15.038 9.313 1.00 89.19 179 ILE A C 1
ATOM 1402 O O . ILE A 1 179 ? 7.150 15.742 9.960 1.00 89.19 179 ILE A O 1
ATOM 1406 N N . ILE A 1 180 ? 6.404 13.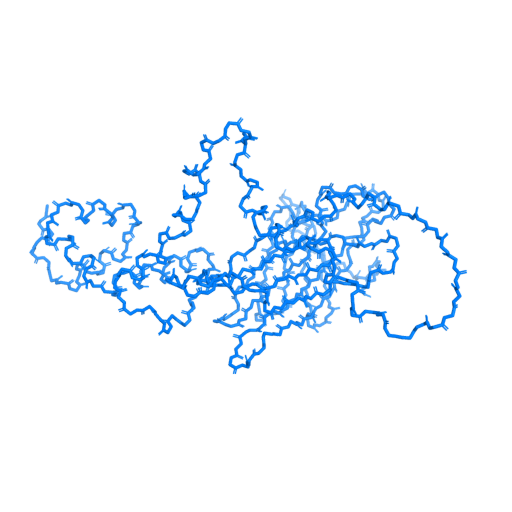710 9.360 1.00 90.50 180 ILE A N 1
ATOM 1407 C CA . ILE A 1 180 ? 7.357 12.948 10.177 1.00 90.50 180 ILE A CA 1
ATOM 1408 C C . ILE A 1 180 ? 8.502 12.363 9.349 1.00 90.50 180 ILE A C 1
ATOM 1410 O O . ILE A 1 180 ? 9.539 12.007 9.902 1.00 90.50 180 ILE A O 1
ATOM 1414 N N . LEU A 1 181 ? 8.336 12.266 8.026 1.00 91.81 181 LEU A N 1
ATOM 1415 C CA . LEU A 1 181 ? 9.408 11.895 7.106 1.00 91.81 181 LEU A CA 1
ATOM 1416 C C . LEU A 1 181 ? 9.223 12.555 5.748 1.00 91.81 181 LEU A C 1
ATOM 1418 O O . LEU A 1 181 ? 8.124 12.591 5.197 1.00 91.81 181 LEU A O 1
ATOM 1422 N N . ARG A 1 182 ? 10.342 13.021 5.199 1.00 92.12 182 ARG A N 1
ATOM 1423 C CA . ARG A 1 182 ? 10.481 13.506 3.830 1.00 92.12 182 ARG A CA 1
ATOM 1424 C C . ARG A 1 182 ? 11.621 12.742 3.174 1.00 92.12 182 ARG A C 1
ATOM 1426 O O . ARG A 1 182 ? 12.716 12.669 3.723 1.00 92.12 182 ARG A O 1
ATOM 1433 N N . HIS A 1 183 ? 11.368 12.174 2.004 1.00 91.06 183 HIS A N 1
ATOM 1434 C CA . HIS A 1 183 ? 12.347 11.388 1.268 1.00 91.06 183 HIS A CA 1
ATOM 1435 C C . HIS A 1 183 ? 12.410 11.815 -0.188 1.00 91.06 183 HIS A C 1
ATOM 1437 O O . HIS A 1 183 ? 11.447 11.639 -0.933 1.00 91.06 183 HIS A O 1
ATOM 1443 N N . ALA A 1 184 ? 13.557 12.348 -0.597 1.00 89.81 184 ALA A N 1
ATOM 1444 C CA . ALA A 1 184 ? 13.816 12.660 -1.992 1.00 89.81 184 ALA A CA 1
ATOM 1445 C C . ALA A 1 184 ? 13.949 11.366 -2.812 1.00 89.81 184 ALA A C 1
ATOM 1447 O O . ALA A 1 184 ? 14.712 10.467 -2.470 1.00 89.81 184 ALA A O 1
ATOM 1448 N N . LEU A 1 185 ? 13.223 11.283 -3.923 1.00 85.69 185 LEU A N 1
ATOM 1449 C CA . LEU A 1 185 ? 13.179 10.113 -4.805 1.00 85.69 185 LEU A CA 1
ATOM 1450 C C . LEU A 1 185 ? 14.306 10.101 -5.845 1.00 85.69 185 LEU A C 1
ATOM 1452 O O . LEU A 1 185 ? 14.391 9.175 -6.653 1.00 85.69 185 LEU A O 1
ATOM 1456 N N . GLY A 1 186 ? 15.169 11.110 -5.860 1.00 78.31 186 GLY A N 1
ATOM 1457 C CA . GLY A 1 186 ? 16.287 11.233 -6.786 1.00 78.31 186 GLY A CA 1
ATOM 1458 C C . GLY A 1 186 ? 16.959 12.600 -6.678 1.00 78.31 186 GLY A C 1
ATOM 1459 O O . GLY A 1 186 ? 16.403 13.499 -6.044 1.00 78.31 186 GLY A O 1
ATOM 1460 N N . PRO A 1 187 ? 18.155 12.763 -7.267 1.00 62.97 187 PRO A N 1
ATOM 1461 C CA . PRO A 1 187 ? 18.857 14.035 -7.237 1.00 62.97 187 PRO A CA 1
ATOM 1462 C C . PRO A 1 187 ? 18.024 15.109 -7.959 1.00 62.97 187 PRO A C 1
ATOM 1464 O O . PRO A 1 187 ? 17.553 14.859 -9.069 1.00 62.97 187 PRO A O 1
ATOM 1467 N N . PRO A 1 188 ? 17.884 16.321 -7.394 1.00 52.22 188 PRO A N 1
ATOM 1468 C CA . PRO A 1 188 ? 17.181 17.433 -8.040 1.00 52.22 188 PRO A CA 1
ATOM 1469 C C . PRO A 1 188 ? 17.908 18.001 -9.278 1.00 52.22 188 PRO A C 1
ATOM 1471 O O . PRO A 1 188 ? 17.508 19.034 -9.805 1.00 52.22 188 PRO A O 1
ATOM 1474 N N . LYS A 1 189 ? 18.986 17.366 -9.759 1.00 46.69 189 LYS A N 1
ATOM 1475 C CA . LYS A 1 189 ? 19.902 17.940 -10.753 1.00 46.69 189 LYS A CA 1
ATOM 1476 C C . LYS A 1 189 ? 19.980 17.065 -12.008 1.00 46.69 189 LYS A C 1
ATOM 1478 O O . LYS A 1 189 ? 20.685 16.062 -12.033 1.00 46.69 189 LYS A O 1
ATOM 1483 N N . GLY A 1 190 ? 19.255 17.478 -13.048 1.00 56.19 190 GLY A N 1
ATOM 1484 C CA . GLY A 1 190 ? 19.287 16.905 -14.398 1.00 56.19 190 GLY A CA 1
ATOM 1485 C C . GLY A 1 190 ? 17.900 16.905 -15.041 1.00 56.19 190 GLY A C 1
ATOM 1486 O O . GLY A 1 190 ? 16.920 16.597 -14.372 1.00 56.19 190 GLY A O 1
ATOM 1487 N N . ALA A 1 191 ? 17.814 17.255 -16.328 1.00 53.41 191 ALA A N 1
ATOM 1488 C CA . ALA A 1 191 ? 16.582 17.521 -17.088 1.00 53.41 191 ALA A CA 1
ATOM 1489 C C . ALA A 1 191 ? 15.542 16.375 -17.144 1.00 53.41 191 ALA A C 1
ATOM 1491 O O . ALA A 1 191 ? 14.451 16.575 -17.670 1.00 53.41 191 ALA A O 1
ATOM 1492 N N . ASN A 1 192 ? 15.826 15.218 -16.540 1.00 56.88 192 ASN A N 1
ATOM 1493 C CA . ASN A 1 192 ? 14.960 14.044 -16.536 1.00 56.88 192 ASN A CA 1
ATOM 1494 C C . ASN A 1 192 ? 14.616 13.646 -15.094 1.00 56.88 192 ASN A C 1
ATOM 1496 O O . ASN A 1 192 ? 14.944 12.554 -14.628 1.00 56.88 192 ASN A O 1
ATOM 1500 N N . THR A 1 193 ? 13.961 14.541 -14.348 1.00 62.66 193 THR A N 1
ATOM 1501 C CA . THR A 1 193 ? 13.326 14.164 -13.080 1.00 62.66 193 THR A CA 1
ATOM 1502 C C . THR A 1 193 ? 12.208 13.174 -13.387 1.00 62.66 193 THR A C 1
ATOM 1504 O O . THR A 1 193 ? 11.092 13.549 -13.743 1.00 62.66 193 THR A O 1
ATOM 1507 N N . HIS A 1 194 ? 12.521 11.878 -13.292 1.00 64.88 194 HIS A N 1
ATOM 1508 C CA . HIS A 1 194 ? 11.524 10.822 -13.405 1.00 64.88 194 HIS A CA 1
ATOM 1509 C C . HIS A 1 194 ? 10.419 11.088 -12.385 1.00 64.88 194 HIS A C 1
ATOM 1511 O O . HIS A 1 194 ? 10.635 10.993 -11.176 1.00 64.88 194 HIS A O 1
ATOM 1517 N N . ARG A 1 195 ? 9.235 11.454 -12.882 1.00 78.81 195 ARG A N 1
ATOM 1518 C CA . ARG A 1 195 ? 8.071 11.693 -12.036 1.00 78.81 195 ARG A CA 1
ATOM 1519 C C . ARG A 1 195 ? 7.442 10.349 -11.701 1.00 78.81 195 ARG A C 1
ATOM 1521 O O . ARG A 1 195 ? 6.869 9.686 -12.570 1.00 78.81 195 ARG A O 1
ATOM 1528 N N . TYR A 1 196 ? 7.577 9.955 -10.442 1.00 85.56 196 TYR A N 1
ATOM 1529 C CA . TYR A 1 196 ? 6.989 8.728 -9.930 1.00 85.56 196 TYR A CA 1
ATOM 1530 C C . TYR A 1 196 ? 5.512 8.928 -9.577 1.00 85.56 196 TYR A C 1
ATOM 1532 O O . TYR A 1 196 ? 5.101 10.009 -9.155 1.00 85.56 196 TYR A O 1
ATOM 1540 N N . CYS A 1 197 ? 4.722 7.867 -9.704 1.00 86.19 197 CYS A N 1
ATOM 1541 C CA . CYS A 1 197 ? 3.443 7.700 -9.022 1.00 86.19 197 CYS A CA 1
ATOM 1542 C C . CYS A 1 197 ? 3.485 6.446 -8.136 1.00 86.19 197 CYS A C 1
ATOM 1544 O O . CYS A 1 197 ? 4.321 5.559 -8.338 1.00 86.19 197 CYS A O 1
ATOM 1546 N N . ILE A 1 198 ? 2.581 6.369 -7.156 1.00 87.44 198 ILE A N 1
ATOM 1547 C CA . ILE A 1 198 ? 2.352 5.129 -6.409 1.00 87.44 198 ILE A CA 1
ATOM 1548 C C . ILE A 1 198 ? 1.594 4.183 -7.338 1.00 87.44 198 ILE A C 1
ATOM 1550 O O . ILE A 1 198 ? 0.441 4.435 -7.677 1.00 87.44 198 ILE A O 1
ATOM 1554 N N . VAL A 1 199 ? 2.257 3.114 -7.773 1.00 88.81 199 VAL A N 1
ATOM 1555 C CA . VAL A 1 199 ? 1.652 2.080 -8.623 1.00 88.81 199 VAL A CA 1
ATOM 1556 C C . VAL A 1 199 ? 0.966 1.029 -7.765 1.00 88.81 199 VAL A C 1
ATOM 1558 O O . VAL A 1 199 ? -0.099 0.527 -8.115 1.00 88.81 199 VAL A O 1
ATOM 1561 N N . TYR A 1 200 ? 1.602 0.669 -6.656 1.00 87.88 200 TYR A N 1
ATOM 1562 C CA . TYR A 1 200 ? 1.111 -0.349 -5.747 1.00 87.88 200 TYR A CA 1
ATOM 1563 C C . TYR A 1 200 ? 1.701 -0.134 -4.360 1.00 87.88 200 TYR A C 1
ATOM 1565 O O . TYR A 1 200 ? 2.797 0.407 -4.212 1.00 87.88 200 TYR A O 1
ATOM 1573 N N . SER A 1 201 ? 0.992 -0.596 -3.346 1.00 86.69 201 SER A N 1
ATOM 1574 C CA . SER A 1 201 ? 1.470 -0.614 -1.974 1.00 86.69 201 SER A CA 1
ATOM 1575 C C . SER A 1 201 ? 0.975 -1.870 -1.285 1.00 86.69 201 SER A C 1
ATOM 1577 O O . SER A 1 201 ? -0.173 -2.273 -1.462 1.00 86.69 201 SER A O 1
ATOM 1579 N N . GLU A 1 202 ? 1.837 -2.464 -0.475 1.00 85.62 202 GLU A N 1
ATOM 1580 C CA . GLU A 1 202 ? 1.502 -3.604 0.357 1.00 85.62 202 GLU A CA 1
ATOM 1581 C C . GLU A 1 202 ? 1.956 -3.368 1.783 1.00 85.62 202 GLU A C 1
ATOM 1583 O O . GLU A 1 202 ? 3.027 -2.837 2.075 1.00 85.62 202 GLU A O 1
ATOM 1588 N N . VAL A 1 203 ? 1.094 -3.805 2.677 1.00 83.56 203 VAL A N 1
ATOM 1589 C CA . VAL A 1 203 ? 1.322 -3.846 4.101 1.00 83.56 203 VAL A CA 1
ATOM 1590 C C . VAL A 1 203 ? 2.010 -5.159 4.417 1.00 83.56 203 VAL A C 1
ATOM 1592 O O . VAL A 1 203 ? 1.410 -6.217 4.258 1.00 83.56 203 VAL A O 1
ATOM 1595 N N . ILE A 1 204 ? 3.244 -5.098 4.903 1.00 86.75 204 ILE A N 1
ATOM 1596 C CA . ILE A 1 204 ? 3.979 -6.309 5.278 1.00 86.75 204 ILE A CA 1
ATOM 1597 C C . ILE A 1 204 ? 3.639 -6.724 6.711 1.00 86.75 204 ILE A C 1
ATOM 1599 O O . ILE A 1 204 ? 3.485 -7.905 7.008 1.00 86.75 204 ILE A O 1
ATOM 1603 N N . ASN A 1 205 ? 3.543 -5.750 7.614 1.00 84.69 205 ASN A N 1
ATOM 1604 C CA . ASN A 1 205 ? 3.167 -5.928 9.015 1.00 84.69 205 ASN A CA 1
ATOM 1605 C C . ASN A 1 205 ? 2.722 -4.584 9.604 1.00 84.69 205 ASN A C 1
ATOM 1607 O O . ASN A 1 205 ? 2.722 -3.576 8.900 1.00 84.69 205 ASN A O 1
ATOM 1611 N N . ASP A 1 206 ? 2.431 -4.570 10.905 1.00 78.06 206 ASP A N 1
ATOM 1612 C CA . ASP A 1 206 ? 1.938 -3.417 11.672 1.00 78.06 206 ASP A CA 1
ATOM 1613 C C . ASP A 1 206 ? 2.761 -2.126 11.528 1.00 78.06 206 ASP A C 1
ATOM 1615 O O . ASP A 1 206 ? 2.253 -1.029 11.763 1.00 78.06 206 ASP A O 1
ATOM 1619 N N . PHE A 1 207 ? 4.019 -2.246 11.104 1.00 84.94 207 PHE A N 1
ATOM 1620 C CA . PHE A 1 207 ? 4.989 -1.156 11.091 1.00 84.94 207 PHE A CA 1
ATOM 1621 C C . PHE A 1 207 ? 5.772 -1.047 9.792 1.00 84.94 207 PHE A C 1
ATOM 1623 O O . PHE A 1 207 ? 6.764 -0.321 9.751 1.00 84.94 207 PHE A O 1
ATOM 1630 N N . THR A 1 208 ? 5.400 -1.815 8.767 1.00 88.38 208 THR A N 1
ATOM 1631 C CA . THR A 1 208 ? 6.151 -1.882 7.515 1.00 88.38 208 THR A CA 1
ATOM 1632 C C . THR A 1 208 ? 5.206 -1.854 6.325 1.00 88.38 208 THR A C 1
ATOM 1634 O O . THR A 1 208 ? 4.349 -2.727 6.181 1.00 88.38 208 THR A O 1
ATOM 1637 N N . ILE A 1 209 ? 5.418 -0.890 5.432 1.00 88.81 209 ILE A N 1
ATOM 1638 C CA . ILE A 1 209 ? 4.779 -0.826 4.117 1.00 88.81 209 ILE A CA 1
ATOM 1639 C C . ILE A 1 209 ? 5.853 -0.879 3.050 1.00 88.81 209 ILE A C 1
ATOM 1641 O O . ILE A 1 209 ? 6.874 -0.200 3.140 1.00 88.81 209 ILE A O 1
ATOM 1645 N N . GLN A 1 210 ? 5.581 -1.645 2.007 1.00 92.81 210 GLN A N 1
ATOM 1646 C CA . GLN A 1 210 ? 6.321 -1.589 0.763 1.00 92.81 210 GLN A CA 1
ATOM 1647 C C . GLN A 1 210 ? 5.494 -0.835 -0.269 1.00 92.81 210 GLN A C 1
ATOM 1649 O O . GLN A 1 210 ? 4.311 -1.106 -0.453 1.00 92.81 210 GLN A O 1
ATOM 1654 N N . ILE A 1 211 ? 6.115 0.134 -0.931 1.00 92.06 211 ILE A N 1
ATOM 1655 C CA . ILE A 1 211 ? 5.489 0.923 -1.990 1.00 92.06 211 ILE A CA 1
ATOM 1656 C C . ILE A 1 211 ? 6.273 0.680 -3.269 1.00 92.06 211 ILE A C 1
ATOM 1658 O O . ILE A 1 211 ? 7.484 0.896 -3.321 1.00 92.06 211 ILE A O 1
ATOM 1662 N N . LEU A 1 212 ? 5.571 0.245 -4.309 1.00 93.06 212 LEU A N 1
ATOM 1663 C CA . LEU A 1 212 ? 6.075 0.259 -5.667 1.00 93.06 212 LEU A CA 1
ATOM 1664 C C . LEU A 1 212 ? 5.747 1.610 -6.296 1.00 93.06 212 LEU A C 1
ATOM 1666 O O . LEU A 1 212 ? 4.589 1.950 -6.551 1.00 93.06 212 LEU A O 1
ATOM 1670 N N . LEU A 1 213 ? 6.799 2.354 -6.584 1.00 92.81 213 LEU A N 1
ATOM 1671 C CA . LEU A 1 213 ? 6.773 3.549 -7.397 1.00 92.81 213 LEU A CA 1
ATOM 1672 C C . LEU A 1 213 ? 7.028 3.173 -8.856 1.00 92.81 213 LEU A C 1
ATOM 1674 O O . LEU A 1 213 ? 7.858 2.310 -9.150 1.00 92.81 213 LEU A O 1
ATOM 1678 N N . GLY A 1 214 ? 6.348 3.843 -9.776 1.00 90.06 214 GLY A N 1
ATOM 1679 C CA . GLY A 1 214 ? 6.543 3.658 -11.213 1.00 90.06 214 GLY A CA 1
ATOM 1680 C C . GLY A 1 214 ? 6.277 4.938 -11.997 1.00 90.06 214 GLY A C 1
ATOM 1681 O O . GLY A 1 214 ? 6.019 5.980 -11.392 1.00 90.06 214 GLY A O 1
ATOM 1682 N N . PRO A 1 215 ? 6.365 4.892 -13.334 1.00 86.25 215 PRO A N 1
ATOM 1683 C CA . PRO A 1 215 ? 6.193 6.073 -14.169 1.00 86.25 215 PRO A CA 1
ATOM 1684 C C . PRO A 1 215 ? 4.740 6.564 -14.155 1.00 86.25 215 PRO A C 1
ATOM 1686 O O . PRO A 1 215 ? 3.797 5.778 -14.275 1.00 86.25 215 PRO A O 1
ATOM 1689 N N . ARG A 1 216 ? 4.554 7.884 -14.065 1.00 81.56 216 ARG A N 1
ATOM 1690 C CA . ARG A 1 216 ? 3.234 8.516 -14.191 1.00 81.56 216 ARG A CA 1
ATOM 1691 C C . ARG A 1 216 ? 2.726 8.439 -15.639 1.00 81.56 216 ARG A C 1
ATOM 1693 O O . ARG A 1 216 ? 3.466 8.756 -16.566 1.00 81.56 216 ARG A O 1
ATOM 1700 N N . ARG A 1 217 ? 1.455 8.052 -15.821 1.00 73.25 217 ARG A N 1
ATOM 1701 C CA . ARG A 1 217 ? 0.820 7.868 -17.144 1.00 73.25 217 ARG A CA 1
ATOM 1702 C C . ARG A 1 217 ? 0.633 9.172 -17.919 1.00 73.25 217 ARG A C 1
ATOM 1704 O O . ARG A 1 217 ? 0.787 9.179 -19.129 1.00 73.25 217 ARG A O 1
ATOM 1711 N N . ASP A 1 218 ? 0.341 10.260 -17.213 1.00 70.62 218 ASP A N 1
ATOM 1712 C CA . ASP A 1 218 ? -0.127 11.519 -17.817 1.00 70.62 218 ASP A CA 1
ATOM 1713 C C . ASP A 1 218 ? 0.991 12.394 -18.409 1.00 70.62 218 ASP A C 1
ATOM 1715 O O . ASP A 1 218 ? 0.764 13.562 -18.717 1.00 70.62 218 ASP A O 1
ATOM 1719 N N . LEU A 1 219 ? 2.225 11.888 -18.480 1.00 66.19 219 LEU A N 1
ATOM 1720 C CA . LEU A 1 219 ? 3.385 12.677 -18.880 1.00 66.19 219 LEU A CA 1
ATOM 1721 C C . LEU A 1 219 ? 4.064 12.060 -20.097 1.00 66.19 219 LEU A C 1
ATOM 1723 O O . LEU A 1 219 ? 4.926 11.179 -19.985 1.00 66.19 219 LEU A O 1
ATOM 1727 N N . ASP A 1 220 ? 3.693 12.587 -21.259 1.00 61.28 220 ASP A N 1
ATOM 1728 C CA . ASP A 1 220 ? 4.384 12.369 -22.522 1.00 61.28 220 ASP A CA 1
ATOM 1729 C C . ASP A 1 220 ? 5.765 13.029 -22.451 1.00 61.28 220 ASP A C 1
ATOM 1731 O O . ASP A 1 220 ? 5.931 14.213 -22.734 1.00 61.28 220 ASP A O 1
ATOM 1735 N N . TYR A 1 221 ? 6.777 12.267 -22.033 1.00 64.94 221 TYR A N 1
ATOM 1736 C CA . TYR A 1 221 ? 8.169 12.680 -22.213 1.00 64.94 221 TYR A CA 1
ATOM 1737 C C . TYR A 1 221 ? 8.682 12.032 -23.499 1.00 64.94 221 TYR A C 1
ATOM 1739 O O . TYR A 1 221 ? 8.830 10.809 -23.509 1.00 64.94 221 TYR A O 1
ATOM 1747 N N . PRO A 1 222 ? 8.946 12.801 -24.564 1.00 61.66 222 PRO A N 1
ATOM 1748 C CA . PRO A 1 222 ? 9.326 12.252 -25.864 1.00 61.66 222 PRO A CA 1
ATOM 1749 C C . PRO A 1 222 ? 10.739 11.646 -25.903 1.00 61.66 222 PRO A C 1
ATOM 1751 O O . PRO A 1 222 ? 11.057 10.934 -26.850 1.00 61.66 222 PRO A O 1
ATOM 1754 N N . GLU A 1 223 ? 11.585 11.906 -24.899 1.00 65.31 223 GLU A N 1
ATOM 1755 C CA . GLU A 1 223 ? 13.024 11.595 -24.975 1.00 65.31 223 GLU A CA 1
ATOM 1756 C C . GLU A 1 223 ? 13.480 10.428 -24.084 1.00 65.31 223 GLU A C 1
ATOM 1758 O O . GLU A 1 223 ? 14.486 9.792 -24.388 1.00 65.31 223 GLU A O 1
ATOM 1763 N N . ASP A 1 224 ? 12.722 10.072 -23.041 1.00 65.38 224 ASP A N 1
ATOM 1764 C CA . ASP A 1 224 ? 13.067 8.972 -22.130 1.00 65.38 224 ASP A CA 1
ATOM 1765 C C . ASP A 1 224 ? 12.071 7.821 -22.266 1.00 65.38 224 ASP A C 1
ATOM 1767 O O . ASP A 1 224 ? 11.057 7.726 -21.573 1.00 65.38 224 ASP A O 1
ATOM 1771 N N . ASN A 1 225 ? 12.341 6.914 -23.195 1.00 67.62 225 ASN A N 1
ATOM 1772 C CA . ASN A 1 225 ? 11.459 5.774 -23.428 1.00 67.62 225 ASN A CA 1
ATOM 1773 C C . ASN A 1 225 ? 11.443 4.793 -22.243 1.00 67.62 225 ASN A C 1
ATOM 1775 O O . ASN A 1 225 ? 10.461 4.082 -22.047 1.00 67.62 225 ASN A O 1
ATOM 1779 N N . ALA A 1 226 ? 12.479 4.776 -21.404 1.00 80.25 226 ALA A N 1
ATOM 1780 C CA . ALA A 1 226 ? 12.574 3.833 -20.300 1.00 80.25 226 ALA A CA 1
ATOM 1781 C C . ALA A 1 226 ? 11.593 4.134 -19.150 1.00 80.25 226 ALA A C 1
ATOM 1783 O O . ALA A 1 226 ? 11.535 5.234 -18.606 1.00 80.25 226 ALA A O 1
ATOM 1784 N N . SER A 1 227 ? 10.858 3.109 -18.730 1.00 85.50 227 SER A N 1
ATOM 1785 C CA . SER A 1 227 ? 9.988 3.119 -17.555 1.00 85.50 227 SER A CA 1
ATOM 1786 C C . SER A 1 227 ? 10.788 2.701 -16.323 1.00 85.50 227 SER A C 1
ATOM 1788 O O . SER A 1 227 ? 11.299 1.585 -16.273 1.00 85.50 227 SER A O 1
ATOM 1790 N N . MET A 1 228 ? 10.924 3.585 -15.333 1.00 89.44 228 MET A N 1
ATOM 1791 C CA . MET A 1 228 ? 11.662 3.291 -14.101 1.00 89.44 228 MET A CA 1
ATOM 1792 C C . MET A 1 228 ? 10.704 2.945 -12.962 1.00 89.44 228 MET A C 1
ATOM 1794 O O . MET A 1 228 ? 9.831 3.735 -12.608 1.00 89.44 228 MET A O 1
ATOM 1798 N N . PHE A 1 229 ? 10.908 1.777 -12.366 1.00 92.12 229 PHE A N 1
ATOM 1799 C CA . PHE A 1 229 ? 10.213 1.309 -11.177 1.00 92.12 229 PHE A CA 1
ATOM 1800 C C . PHE A 1 229 ? 11.166 1.302 -9.988 1.00 92.12 229 PHE A C 1
ATOM 1802 O O . PHE A 1 229 ? 12.345 0.967 -10.120 1.00 92.12 229 PHE A O 1
ATOM 1809 N N . LYS A 1 230 ? 10.648 1.651 -8.813 1.00 93.25 230 LYS A N 1
ATOM 1810 C CA . LYS A 1 230 ? 11.374 1.598 -7.545 1.00 93.25 230 LYS A CA 1
ATOM 1811 C C . LYS A 1 230 ? 10.499 0.956 -6.497 1.00 93.25 230 LYS A C 1
ATOM 1813 O O . LYS A 1 230 ? 9.361 1.376 -6.327 1.00 93.25 230 LYS A O 1
ATOM 1818 N N . ILE A 1 231 ? 11.033 -0.008 -5.766 1.00 94.94 231 ILE A N 1
ATOM 1819 C CA . ILE A 1 231 ? 10.385 -0.483 -4.550 1.00 94.94 231 ILE A CA 1
ATOM 1820 C C . ILE A 1 231 ? 11.065 0.166 -3.350 1.00 94.94 231 ILE A C 1
ATOM 1822 O O . ILE A 1 231 ? 12.288 0.125 -3.200 1.00 94.94 231 ILE A O 1
ATOM 1826 N N . ILE A 1 232 ? 10.260 0.788 -2.504 1.00 95.12 232 ILE A N 1
ATOM 1827 C CA . ILE A 1 232 ? 10.698 1.403 -1.258 1.00 95.12 232 ILE A CA 1
ATOM 1828 C C . ILE A 1 232 ? 9.998 0.723 -0.090 1.00 95.12 232 ILE A C 1
ATOM 1830 O O . ILE A 1 232 ? 8.856 0.285 -0.195 1.00 95.12 232 ILE A O 1
ATOM 1834 N N . GLU A 1 233 ? 10.693 0.643 1.030 1.00 94.50 233 GLU A N 1
ATOM 1835 C CA . GLU A 1 233 ? 10.182 0.133 2.290 1.00 94.50 233 GLU A CA 1
ATOM 1836 C C . GLU A 1 233 ? 10.147 1.273 3.298 1.00 94.50 233 GLU A C 1
ATOM 1838 O O . GLU A 1 233 ? 11.172 1.899 3.565 1.00 94.50 233 GLU A O 1
ATOM 1843 N N . LEU A 1 234 ? 8.966 1.535 3.842 1.00 92.31 234 LEU A N 1
ATOM 1844 C CA . LEU A 1 234 ? 8.722 2.468 4.931 1.00 92.31 234 LEU A CA 1
ATOM 1845 C C . LEU A 1 234 ? 8.552 1.671 6.218 1.00 92.31 234 LEU A C 1
ATOM 1847 O O . LEU A 1 234 ? 7.696 0.787 6.279 1.00 92.31 234 LEU A O 1
ATOM 1851 N N . LYS A 1 235 ? 9.342 2.001 7.241 1.00 91.06 235 LYS A N 1
ATOM 1852 C CA . LYS A 1 235 ? 9.246 1.414 8.580 1.00 91.06 235 LYS A CA 1
ATOM 1853 C C . LYS A 1 235 ? 9.003 2.477 9.637 1.00 91.06 235 LYS A C 1
ATOM 1855 O O . LYS A 1 235 ? 9.736 3.463 9.690 1.00 91.06 235 LYS A O 1
ATOM 1860 N N . TRP A 1 236 ? 8.036 2.241 10.517 1.00 84.00 236 TRP A N 1
ATOM 1861 C CA . TRP A 1 236 ? 7.714 3.122 11.645 1.00 84.00 236 TRP A CA 1
ATOM 1862 C C . TRP A 1 236 ? 7.509 2.301 12.934 1.00 84.00 236 TRP A C 1
ATOM 1864 O O . TRP A 1 236 ? 6.419 2.210 13.482 1.00 84.00 236 TRP A O 1
ATOM 1874 N N . PHE A 1 237 ? 8.559 1.644 13.434 1.00 76.44 237 PHE A N 1
ATOM 1875 C CA . PHE A 1 237 ? 8.496 0.887 14.696 1.00 76.44 237 PHE A CA 1
ATOM 1876 C C . PHE A 1 237 ? 9.410 1.496 15.754 1.00 76.44 237 PHE A C 1
ATOM 1878 O O . PHE A 1 237 ? 10.584 1.666 15.443 1.00 76.44 237 PHE A O 1
ATOM 1885 N N . ASN A 1 238 ? 8.900 1.727 16.977 1.00 57.22 238 ASN A N 1
ATOM 1886 C CA . ASN A 1 238 ? 9.589 1.966 18.271 1.00 57.22 238 ASN A CA 1
ATOM 1887 C C . ASN A 1 238 ? 10.783 2.943 18.356 1.00 57.22 238 ASN A C 1
ATOM 1889 O O . ASN A 1 238 ? 11.232 3.257 19.456 1.00 57.22 238 ASN A O 1
ATOM 1893 N N . ALA A 1 239 ? 11.309 3.437 17.247 1.00 50.06 239 ALA A N 1
ATOM 1894 C CA . ALA A 1 239 ? 12.278 4.503 17.176 1.00 50.06 239 ALA A CA 1
ATOM 1895 C C . ALA A 1 239 ? 11.508 5.816 17.074 1.00 50.06 239 ALA A C 1
ATOM 1897 O O . ALA A 1 239 ? 10.480 5.895 16.404 1.00 50.06 239 ALA A O 1
ATOM 1898 N N . ALA A 1 240 ? 12.029 6.861 17.707 1.00 64.56 240 ALA A N 1
ATOM 1899 C CA . ALA A 1 240 ? 11.472 8.208 17.632 1.00 64.56 240 ALA A CA 1
ATOM 1900 C C . ALA A 1 240 ? 11.351 8.748 16.188 1.00 64.56 240 ALA A C 1
ATOM 1902 O O . ALA A 1 240 ? 10.745 9.796 15.986 1.00 64.56 240 ALA A O 1
ATOM 1903 N N . THR A 1 241 ? 11.914 8.053 15.190 1.00 82.38 241 THR A N 1
ATOM 1904 C CA . THR A 1 241 ? 11.961 8.484 13.797 1.00 82.38 241 THR A CA 1
ATOM 1905 C C . THR A 1 241 ? 11.574 7.359 12.820 1.00 82.38 241 THR A C 1
ATOM 1907 O O . THR A 1 241 ? 12.174 6.279 12.843 1.00 82.38 241 THR A O 1
ATOM 1910 N N . PRO A 1 242 ? 10.582 7.578 11.935 1.00 88.88 242 PRO A N 1
ATOM 1911 C CA . PRO A 1 242 ? 10.323 6.690 10.799 1.00 88.88 242 PRO A CA 1
ATOM 1912 C C . PRO A 1 242 ? 11.548 6.593 9.875 1.00 88.88 242 PRO A C 1
ATOM 1914 O O . PRO A 1 242 ? 12.345 7.524 9.766 1.00 88.88 242 PRO A O 1
ATOM 1917 N N . SER A 1 243 ? 11.683 5.469 9.173 1.00 91.38 243 SER A N 1
ATOM 1918 C CA . SER A 1 243 ? 12.768 5.226 8.218 1.00 91.38 243 SER A CA 1
ATOM 1919 C C . SER A 1 243 ? 12.233 4.770 6.868 1.00 91.38 243 SER A C 1
ATOM 1921 O O . SER A 1 243 ? 11.171 4.153 6.767 1.00 91.38 243 SER A O 1
ATOM 1923 N N . ILE A 1 244 ? 12.990 5.074 5.820 1.00 92.81 244 ILE A N 1
ATOM 1924 C CA . ILE A 1 244 ? 12.696 4.689 4.444 1.00 92.81 244 ILE A CA 1
ATOM 1925 C C . ILE A 1 244 ? 13.942 4.079 3.809 1.00 92.81 244 ILE A C 1
ATOM 1927 O O . ILE A 1 244 ? 15.056 4.560 4.018 1.00 92.81 244 ILE A O 1
ATOM 1931 N N . ARG A 1 245 ? 13.760 3.009 3.034 1.00 93.62 245 ARG A N 1
ATOM 1932 C CA . ARG A 1 245 ? 14.844 2.314 2.333 1.00 93.62 245 ARG A CA 1
ATOM 1933 C C . ARG A 1 245 ? 14.422 1.933 0.917 1.00 93.62 245 ARG A C 1
ATOM 1935 O O . ARG A 1 245 ? 13.401 1.279 0.748 1.00 93.62 245 ARG A O 1
ATOM 1942 N N . GLU A 1 246 ? 15.225 2.269 -0.094 1.00 94.06 246 GLU A N 1
ATOM 1943 C CA . GLU A 1 246 ? 15.066 1.715 -1.452 1.00 94.06 246 GLU A CA 1
ATOM 1944 C C . GLU A 1 246 ? 15.474 0.230 -1.423 1.00 94.06 246 GLU A C 1
ATOM 1946 O O . GLU A 1 246 ? 16.613 -0.098 -1.091 1.00 94.06 246 GLU A O 1
ATOM 1951 N N . LEU A 1 247 ? 14.534 -0.676 -1.712 1.00 95.25 247 LEU A N 1
ATOM 1952 C CA . LEU A 1 247 ? 14.793 -2.121 -1.774 1.00 95.25 247 LEU A CA 1
ATOM 1953 C C . LEU A 1 247 ? 15.357 -2.543 -3.133 1.00 95.25 247 LEU A C 1
ATOM 1955 O O . LEU A 1 247 ? 16.094 -3.522 -3.216 1.00 95.25 247 LEU A O 1
ATOM 1959 N N . GLY A 1 248 ? 15.018 -1.812 -4.194 1.00 93.81 248 GLY A N 1
ATOM 1960 C CA . GLY A 1 248 ? 15.450 -2.125 -5.546 1.00 93.81 248 GLY A CA 1
ATOM 1961 C C . GLY A 1 248 ? 14.881 -1.170 -6.587 1.00 93.81 248 GLY A C 1
ATOM 1962 O O . GLY A 1 248 ? 13.907 -0.451 -6.348 1.00 93.81 248 GLY A O 1
ATOM 1963 N N . ARG A 1 249 ? 15.492 -1.210 -7.771 1.00 93.62 249 ARG A N 1
ATOM 1964 C CA . ARG A 1 249 ? 15.106 -0.444 -8.953 1.00 93.62 249 ARG A CA 1
ATOM 1965 C C . ARG A 1 249 ? 15.069 -1.351 -10.177 1.00 93.62 249 ARG A C 1
ATOM 1967 O O . ARG A 1 249 ? 15.928 -2.218 -10.312 1.00 93.62 249 ARG A O 1
ATOM 1974 N N . LEU A 1 250 ? 14.102 -1.126 -11.057 1.00 92.31 250 LEU A N 1
ATOM 1975 C CA . LEU A 1 250 ? 13.976 -1.813 -12.337 1.00 92.31 250 LEU A CA 1
ATOM 1976 C C . LEU A 1 250 ? 13.753 -0.781 -13.438 1.00 92.31 250 LEU A C 1
ATOM 1978 O O . LEU A 1 250 ? 12.834 0.031 -13.353 1.00 92.31 250 LEU A O 1
ATOM 1982 N N . GLN A 1 251 ? 14.577 -0.824 -14.480 1.00 91.12 251 GLN A N 1
ATOM 1983 C CA . GLN A 1 251 ? 14.391 -0.017 -15.678 1.00 91.12 251 GLN A CA 1
ATOM 1984 C C . GLN A 1 251 ? 13.864 -0.908 -16.804 1.00 91.12 251 GLN A C 1
ATOM 1986 O O . GLN A 1 251 ? 14.516 -1.866 -17.206 1.00 91.12 251 GLN A O 1
ATOM 1991 N N . VAL A 1 252 ? 12.679 -0.590 -17.319 1.00 87.50 252 VAL A N 1
ATOM 1992 C CA . VAL A 1 252 ? 12.050 -1.298 -18.435 1.00 87.50 252 VAL A CA 1
ATOM 1993 C C . VAL A 1 252 ? 12.145 -0.420 -19.674 1.00 87.50 252 VAL A C 1
ATOM 1995 O O . VAL A 1 252 ? 11.473 0.605 -19.775 1.00 87.50 252 VAL A O 1
ATOM 1998 N N . VAL A 1 253 ? 13.004 -0.801 -20.615 1.00 85.81 253 VAL A N 1
ATOM 1999 C CA . VAL A 1 253 ? 13.164 -0.099 -21.894 1.00 85.81 253 VAL A CA 1
ATOM 2000 C C . VAL A 1 253 ? 12.140 -0.649 -22.890 1.00 85.81 253 VAL A C 1
ATOM 2002 O O . VAL A 1 253 ? 12.165 -1.837 -23.172 1.00 85.81 253 VAL A O 1
ATOM 2005 N N . PRO A 1 254 ? 11.213 0.150 -23.425 1.00 79.38 254 PRO A N 1
ATOM 2006 C CA . PRO A 1 254 ? 10.196 -0.362 -24.330 1.00 79.38 254 PRO A CA 1
ATOM 2007 C C . PRO A 1 254 ? 10.816 -0.886 -25.626 1.00 79.38 254 PRO A C 1
ATOM 2009 O O . PRO A 1 254 ? 11.893 -0.444 -26.037 1.00 79.38 254 PRO A O 1
ATOM 2012 N N . ASP A 1 255 ? 10.124 -1.828 -26.272 1.00 75.75 255 ASP A N 1
ATOM 2013 C CA . ASP A 1 255 ? 10.550 -2.346 -27.571 1.00 75.75 255 ASP A CA 1
ATOM 2014 C C . ASP A 1 255 ? 10.599 -1.175 -28.571 1.00 75.75 255 ASP A C 1
ATOM 2016 O O . ASP A 1 255 ? 9.581 -0.496 -28.754 1.00 75.75 255 ASP A O 1
ATOM 2020 N N . PRO A 1 256 ? 11.742 -0.924 -29.240 1.00 76.12 256 PRO A N 1
ATOM 2021 C CA . PRO A 1 256 ? 11.861 0.152 -30.220 1.00 76.12 256 PRO A CA 1
ATOM 2022 C C . PRO A 1 256 ? 10.850 0.049 -31.371 1.00 76.12 256 PRO A C 1
ATOM 2024 O O . PRO A 1 256 ? 10.621 1.039 -32.060 1.00 76.12 256 PRO A O 1
ATOM 2027 N N . ARG A 1 257 ? 10.247 -1.126 -31.600 1.00 78.69 257 ARG A N 1
ATOM 2028 C CA . ARG A 1 257 ? 9.227 -1.340 -32.635 1.00 78.69 257 ARG A CA 1
ATOM 2029 C C . ARG A 1 257 ? 7.837 -0.867 -32.224 1.00 78.69 257 ARG A C 1
ATOM 2031 O O . ARG A 1 257 ? 7.093 -0.415 -33.087 1.00 78.69 257 ARG A O 1
ATOM 2038 N N . ASP A 1 258 ? 7.480 -1.010 -30.949 1.00 77.94 258 ASP A N 1
ATOM 2039 C CA . ASP A 1 258 ? 6.169 -0.590 -30.436 1.00 77.94 258 ASP A CA 1
ATOM 2040 C C . ASP A 1 258 ? 6.226 0.863 -29.942 1.00 77.94 258 ASP A C 1
ATOM 2042 O O . ASP A 1 258 ? 5.250 1.601 -30.031 1.00 77.94 258 ASP A O 1
ATOM 2046 N N . GLY A 1 259 ? 7.380 1.301 -29.421 1.00 74.06 259 GLY A N 1
ATOM 2047 C CA . GLY A 1 259 ? 7.583 2.657 -28.896 1.00 74.06 259 GLY A CA 1
ATOM 2048 C C . GLY A 1 259 ? 6.726 2.991 -27.667 1.00 74.06 259 GLY A C 1
ATOM 2049 O O . GLY A 1 259 ? 6.871 4.062 -27.082 1.00 74.06 259 GLY A O 1
ATOM 2050 N N . ARG A 1 260 ? 5.841 2.081 -27.247 1.00 77.75 260 ARG A N 1
ATOM 2051 C CA . ARG A 1 260 ? 4.947 2.249 -26.104 1.00 77.75 260 ARG A CA 1
ATOM 2052 C C . ARG A 1 260 ? 5.683 1.971 -24.809 1.00 77.75 260 ARG A C 1
ATOM 2054 O O . ARG A 1 260 ? 6.276 0.910 -24.642 1.00 77.75 260 ARG A O 1
ATOM 2061 N N . ARG A 1 261 ? 5.586 2.902 -23.859 1.00 76.44 261 ARG A N 1
ATOM 2062 C CA . ARG A 1 261 ? 6.087 2.702 -22.496 1.00 76.44 261 ARG A CA 1
ATOM 2063 C C . ARG A 1 261 ? 5.411 1.520 -21.819 1.00 76.44 261 ARG A C 1
ATOM 2065 O O . ARG A 1 261 ? 4.213 1.295 -21.972 1.00 76.44 261 ARG A O 1
ATOM 2072 N N . PHE A 1 262 ? 6.181 0.832 -20.984 1.00 81.94 262 PHE A N 1
ATOM 2073 C CA . PHE A 1 262 ? 5.654 -0.210 -20.122 1.00 81.94 262 PHE A CA 1
ATOM 2074 C C . PHE A 1 262 ? 4.921 0.430 -18.938 1.00 81.94 262 PHE A C 1
ATOM 2076 O O . PHE A 1 262 ? 5.526 0.839 -17.945 1.00 81.94 262 PHE A O 1
ATOM 2083 N N . ILE A 1 263 ? 3.600 0.532 -19.060 1.00 82.94 263 ILE A N 1
ATOM 2084 C CA . ILE A 1 263 ? 2.720 1.072 -18.026 1.00 82.94 263 ILE A CA 1
ATOM 2085 C C . ILE A 1 263 ? 1.927 -0.093 -17.422 1.00 82.94 263 ILE A C 1
ATOM 2087 O O . ILE A 1 263 ? 1.244 -0.797 -18.163 1.00 82.94 263 ILE A O 1
ATOM 2091 N N . PRO A 1 264 ? 1.976 -0.325 -16.102 1.00 82.19 264 PRO A N 1
ATOM 2092 C CA . PRO A 1 264 ? 1.190 -1.384 -15.477 1.00 82.19 264 PRO A CA 1
ATOM 2093 C C . PRO A 1 264 ? -0.302 -1.072 -15.623 1.00 82.19 264 PRO A C 1
ATOM 2095 O O . PRO A 1 264 ? -0.777 -0.094 -15.047 1.00 82.19 264 PRO A O 1
ATOM 2098 N N . GLU A 1 265 ? -1.027 -1.863 -16.414 1.00 78.62 265 GLU A N 1
ATOM 2099 C CA . GLU A 1 265 ? -2.450 -1.651 -16.737 1.00 78.62 265 GLU A CA 1
ATOM 2100 C C . GLU A 1 265 ? -3.366 -2.595 -15.955 1.00 78.62 265 GLU A C 1
ATOM 2102 O O . GLU A 1 265 ? -4.398 -2.165 -15.448 1.00 78.62 265 GLU A O 1
ATOM 2107 N N . GLU A 1 266 ? -2.972 -3.865 -15.831 1.00 67.88 266 GLU A N 1
ATOM 2108 C CA . GLU A 1 266 ? -3.879 -4.963 -15.458 1.00 67.88 266 GLU A CA 1
ATOM 2109 C C . GLU A 1 266 ? -3.497 -5.659 -14.145 1.00 67.88 266 GLU A C 1
ATOM 2111 O O . GLU A 1 266 ? -3.946 -6.767 -13.856 1.00 67.88 266 GLU A O 1
ATOM 2116 N N . GLY A 1 267 ? -2.670 -5.005 -13.332 1.00 75.88 267 GLY A N 1
ATOM 2117 C CA . GLY A 1 267 ? -2.376 -5.450 -11.979 1.00 75.88 267 GLY A CA 1
ATOM 2118 C C . GLY A 1 267 ? -0.892 -5.478 -11.656 1.00 75.88 267 GLY A C 1
ATOM 2119 O O . GLY A 1 267 ? -0.030 -5.782 -12.485 1.00 75.88 267 GLY A O 1
ATOM 2120 N N . VAL A 1 268 ? -0.627 -5.169 -10.395 1.00 86.75 268 VAL A N 1
ATOM 2121 C CA . VAL A 1 268 ? 0.652 -5.391 -9.742 1.00 86.75 268 VAL A CA 1
ATOM 2122 C C . VAL A 1 268 ? 0.389 -6.266 -8.532 1.00 86.75 268 VAL A C 1
ATOM 2124 O O . VAL A 1 268 ? -0.569 -6.039 -7.795 1.00 86.75 268 VAL A O 1
ATOM 2127 N N . ALA A 1 269 ? 1.233 -7.269 -8.341 1.00 86.69 269 ALA A N 1
ATOM 2128 C CA . ALA A 1 269 ? 1.236 -8.085 -7.141 1.00 86.69 269 ALA A CA 1
ATOM 2129 C C . ALA A 1 269 ? 2.659 -8.154 -6.598 1.00 86.69 269 ALA A C 1
ATOM 2131 O O . ALA A 1 269 ? 3.606 -8.357 -7.354 1.00 86.69 269 ALA A O 1
ATOM 2132 N N . ILE A 1 270 ? 2.809 -8.003 -5.289 1.00 85.50 270 ILE A N 1
ATOM 2133 C CA . ILE A 1 270 ? 4.068 -8.261 -4.599 1.00 85.50 270 ILE A CA 1
ATOM 2134 C C . ILE A 1 270 ? 3.903 -9.591 -3.866 1.00 85.50 270 ILE A C 1
ATOM 2136 O O . ILE A 1 270 ? 2.882 -9.846 -3.237 1.00 85.50 270 ILE A O 1
ATOM 2140 N N . HIS A 1 271 ? 4.889 -10.471 -4.005 1.00 87.81 271 HIS A N 1
ATOM 2141 C CA . HIS A 1 271 ? 4.994 -11.699 -3.236 1.00 87.81 271 HIS A CA 1
ATOM 2142 C C . HIS A 1 271 ? 6.141 -11.536 -2.245 1.00 87.81 271 HIS A C 1
ATOM 2144 O O . HIS A 1 271 ? 7.296 -11.832 -2.563 1.00 87.81 271 HIS A O 1
ATOM 2150 N N . HIS A 1 272 ? 5.818 -11.069 -1.040 1.00 85.44 272 HIS A N 1
ATOM 2151 C CA . HIS A 1 272 ? 6.807 -10.693 -0.030 1.00 85.44 272 HIS A CA 1
ATOM 2152 C C . HIS A 1 272 ? 7.814 -11.812 0.297 1.00 85.44 272 HIS A C 1
ATOM 2154 O O . HIS A 1 272 ? 9.018 -11.566 0.299 1.00 85.44 272 HIS A O 1
ATOM 2160 N N . GLU A 1 273 ? 7.355 -13.054 0.501 1.00 87.56 273 GLU A N 1
ATOM 2161 C CA . GLU A 1 273 ? 8.241 -14.183 0.852 1.00 87.56 273 GLU A CA 1
ATOM 2162 C C . GLU A 1 273 ? 9.284 -14.492 -0.231 1.00 87.56 273 GLU A C 1
ATOM 2164 O O . GLU A 1 273 ? 10.421 -14.842 0.073 1.00 87.56 273 GLU A O 1
ATOM 2169 N N . LEU A 1 274 ? 8.904 -14.322 -1.499 1.00 90.06 274 LEU A N 1
ATOM 2170 C CA . LEU A 1 274 ? 9.778 -14.535 -2.651 1.00 90.06 274 LEU A CA 1
ATOM 2171 C C . LEU A 1 274 ? 10.521 -13.259 -3.051 1.00 90.06 274 LEU A C 1
ATOM 2173 O O . LEU A 1 274 ? 11.302 -13.290 -4.002 1.00 90.06 274 LEU A O 1
ATOM 2177 N N . GLN A 1 275 ? 10.240 -12.133 -2.386 1.00 94.25 275 GLN A N 1
ATOM 2178 C CA . GLN A 1 275 ? 10.764 -10.808 -2.715 1.00 94.25 275 GLN A CA 1
ATOM 2179 C C . GLN A 1 275 ? 10.629 -10.501 -4.212 1.00 94.25 275 GLN A C 1
ATOM 2181 O O . GLN A 1 275 ? 11.550 -10.000 -4.859 1.00 94.25 275 GLN A O 1
ATOM 2186 N N . THR A 1 276 ? 9.479 -10.882 -4.776 1.00 94.44 276 THR A N 1
ATOM 2187 C CA . THR A 1 276 ? 9.214 -10.839 -6.215 1.00 94.44 276 THR A CA 1
ATOM 2188 C C . THR A 1 276 ? 7.983 -9.992 -6.501 1.00 94.44 276 THR A C 1
ATOM 2190 O O . THR A 1 276 ? 6.946 -10.166 -5.868 1.00 94.44 276 THR A O 1
ATOM 2193 N N . ILE A 1 277 ? 8.087 -9.087 -7.469 1.00 94.00 277 ILE A N 1
ATOM 2194 C CA . ILE A 1 277 ? 7.002 -8.224 -7.936 1.00 94.00 277 ILE A CA 1
ATOM 2195 C C . ILE A 1 277 ? 6.566 -8.702 -9.311 1.00 94.00 277 ILE A C 1
ATOM 2197 O O . ILE A 1 277 ? 7.375 -8.776 -10.231 1.00 94.00 277 ILE A O 1
ATOM 2201 N N . PHE A 1 278 ? 5.283 -8.984 -9.463 1.00 93.12 278 PHE A N 1
ATOM 2202 C CA . PHE A 1 278 ? 4.659 -9.264 -10.743 1.00 93.12 278 PHE A CA 1
ATOM 2203 C C . PHE A 1 278 ? 4.026 -7.980 -11.266 1.00 93.12 278 PHE A C 1
ATOM 2205 O O . PHE A 1 278 ? 3.117 -7.435 -10.641 1.00 93.12 278 PHE A O 1
ATOM 2212 N N . ILE A 1 279 ? 4.516 -7.487 -12.400 1.00 92.88 279 ILE A N 1
ATOM 2213 C CA . ILE A 1 279 ? 4.020 -6.280 -13.058 1.00 92.88 279 ILE A CA 1
ATOM 2214 C C . ILE A 1 279 ? 3.466 -6.683 -14.420 1.00 92.88 279 ILE A C 1
ATOM 2216 O O . ILE A 1 279 ? 4.200 -7.231 -15.245 1.00 92.88 279 ILE A O 1
ATOM 2220 N N . ARG A 1 280 ? 2.180 -6.419 -14.667 1.00 90.06 280 ARG A N 1
ATOM 2221 C CA . ARG A 1 280 ? 1.523 -6.745 -15.937 1.00 90.06 280 ARG A CA 1
ATOM 2222 C C . ARG A 1 280 ? 1.155 -5.487 -16.724 1.00 90.06 280 ARG A C 1
ATOM 2224 O O . ARG A 1 280 ? 0.472 -4.600 -16.214 1.00 90.06 280 ARG A O 1
ATOM 2231 N N . SER A 1 281 ? 1.571 -5.442 -17.987 1.00 88.62 281 SER A N 1
ATOM 2232 C CA . SER A 1 281 ? 1.234 -4.393 -18.957 1.00 88.62 281 SER A CA 1
ATOM 2233 C C . SER A 1 281 ? 0.773 -5.053 -20.255 1.00 88.62 281 SER A C 1
ATOM 2235 O O . SER A 1 281 ? 1.563 -5.706 -20.945 1.00 88.62 281 SER A O 1
ATOM 2237 N N . GLY A 1 282 ? -0.527 -4.966 -20.549 1.00 87.88 282 GLY A N 1
ATOM 2238 C CA . GLY A 1 282 ? -1.157 -5.723 -21.629 1.00 87.88 282 GLY A CA 1
ATOM 2239 C C . GLY A 1 282 ? -0.823 -7.219 -21.561 1.00 87.88 282 GLY A C 1
ATOM 2240 O O . GLY A 1 282 ? -1.167 -7.916 -20.604 1.00 87.88 282 GLY A O 1
ATOM 2241 N N . ARG A 1 283 ? -0.118 -7.719 -22.585 1.00 87.19 283 ARG A N 1
ATOM 2242 C CA . ARG A 1 283 ? 0.305 -9.128 -22.672 1.00 87.19 283 ARG A CA 1
ATOM 2243 C C . ARG A 1 283 ? 1.620 -9.421 -21.967 1.00 87.19 283 ARG A C 1
ATOM 2245 O O . ARG A 1 283 ? 1.929 -10.584 -21.753 1.00 87.19 283 ARG A O 1
ATOM 2252 N N . ILE A 1 284 ? 2.420 -8.418 -21.630 1.00 88.50 284 ILE A N 1
ATOM 2253 C CA . ILE A 1 284 ? 3.734 -8.653 -21.037 1.00 88.50 284 ILE A CA 1
ATOM 2254 C C . ILE A 1 284 ? 3.573 -8.723 -19.522 1.00 88.50 284 ILE A C 1
ATOM 2256 O O . ILE A 1 284 ? 3.007 -7.826 -18.896 1.00 88.50 284 ILE A O 1
ATOM 2260 N N . THR A 1 285 ? 4.095 -9.792 -18.931 1.00 91.38 285 THR A N 1
ATOM 2261 C CA . THR A 1 285 ? 4.226 -9.920 -17.480 1.00 91.38 285 THR A CA 1
ATOM 2262 C C . THR A 1 285 ? 5.704 -9.961 -17.130 1.00 91.38 285 THR A C 1
ATOM 2264 O O . THR A 1 285 ? 6.465 -10.710 -17.740 1.00 91.38 285 THR A O 1
ATOM 2267 N N . ILE A 1 286 ? 6.106 -9.144 -16.159 1.00 93.31 286 ILE A N 1
ATOM 2268 C CA . ILE A 1 286 ? 7.454 -9.108 -15.596 1.00 93.31 286 ILE A CA 1
ATOM 2269 C C . ILE A 1 286 ? 7.377 -9.656 -14.174 1.00 93.31 286 ILE A C 1
ATOM 2271 O O . ILE A 1 286 ? 6.609 -9.138 -13.371 1.00 93.31 286 ILE A O 1
ATOM 2275 N N . ALA A 1 287 ? 8.178 -10.670 -13.855 1.00 95.25 287 ALA A N 1
ATOM 2276 C CA . ALA A 1 287 ? 8.445 -11.109 -12.490 1.00 95.25 287 ALA A CA 1
ATOM 2277 C C .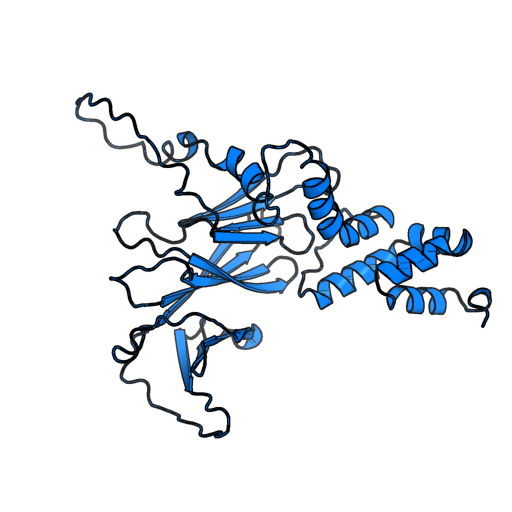 ALA A 1 287 ? 9.820 -10.589 -12.072 1.00 95.25 287 ALA A C 1
ATOM 2279 O O . ALA A 1 287 ? 10.844 -11.065 -12.556 1.00 95.25 287 ALA A O 1
ATOM 2280 N N . TRP A 1 288 ? 9.842 -9.596 -11.193 1.00 96.38 288 TRP A N 1
ATOM 2281 C CA . TRP A 1 288 ? 11.043 -8.914 -10.738 1.00 96.38 288 TRP A CA 1
ATOM 2282 C C . TRP A 1 288 ? 11.394 -9.315 -9.308 1.00 96.38 288 TRP A C 1
ATOM 2284 O O . TRP A 1 288 ? 10.724 -8.900 -8.366 1.00 96.38 288 TRP A O 1
ATOM 2294 N N . ASN A 1 289 ? 12.466 -10.088 -9.145 1.00 95.69 289 ASN A N 1
ATOM 2295 C CA . ASN A 1 289 ? 13.046 -10.389 -7.845 1.00 95.69 289 ASN A CA 1
ATOM 2296 C C . ASN A 1 289 ? 14.017 -9.266 -7.444 1.00 95.69 289 ASN A C 1
ATOM 2298 O O . ASN A 1 289 ? 15.159 -9.192 -7.912 1.00 95.69 289 ASN A O 1
ATOM 2302 N N . TYR A 1 290 ? 13.553 -8.354 -6.590 1.00 93.62 290 TYR A N 1
ATOM 2303 C CA . TYR A 1 290 ? 14.317 -7.152 -6.250 1.00 93.62 290 TYR A CA 1
ATOM 2304 C C . TYR A 1 290 ? 15.502 -7.429 -5.324 1.00 93.62 290 TYR A C 1
ATOM 2306 O O . TYR A 1 290 ? 16.472 -6.674 -5.356 1.00 93.62 290 TYR A O 1
ATOM 2314 N N . SER A 1 291 ? 15.480 -8.513 -4.543 1.00 92.56 291 SER A N 1
ATOM 2315 C CA . SER A 1 291 ? 16.600 -8.854 -3.660 1.00 92.56 291 SER A CA 1
ATOM 2316 C C . SER A 1 291 ? 17.765 -9.493 -4.405 1.00 92.56 291 SER A C 1
ATOM 2318 O O . SER A 1 291 ? 18.921 -9.174 -4.130 1.00 92.56 291 SER A O 1
ATOM 2320 N N . GLN A 1 292 ? 17.470 -10.335 -5.395 1.00 94.31 292 GLN A N 1
ATOM 2321 C CA . GLN A 1 292 ? 18.469 -10.941 -6.275 1.00 94.31 292 GLN A CA 1
ATOM 2322 C C . GLN A 1 292 ? 18.867 -10.033 -7.443 1.00 94.31 292 GLN A C 1
ATOM 2324 O O . GLN A 1 292 ? 19.756 -10.393 -8.213 1.00 94.31 292 GLN A O 1
ATOM 2329 N N . LYS A 1 293 ? 18.222 -8.865 -7.584 1.00 92.88 293 LYS A N 1
ATOM 2330 C CA . LYS A 1 293 ? 18.401 -7.937 -8.713 1.00 92.88 293 LYS A CA 1
ATOM 2331 C C . LYS A 1 293 ? 18.234 -8.638 -10.067 1.00 92.88 293 LYS A C 1
ATOM 2333 O O . LYS A 1 293 ? 18.957 -8.360 -11.019 1.00 92.88 293 LYS A O 1
ATOM 2338 N N . SER A 1 294 ? 17.286 -9.566 -10.138 1.00 94.12 294 SER A N 1
ATOM 2339 C CA . SER A 1 294 ? 17.000 -10.368 -11.324 1.00 94.12 294 SER A CA 1
ATOM 2340 C C . SER A 1 294 ? 15.533 -10.224 -11.707 1.00 94.12 294 SER A C 1
ATOM 2342 O O . SER A 1 294 ? 14.681 -9.897 -10.881 1.00 94.12 294 SER A O 1
ATOM 2344 N N . TYR A 1 295 ? 15.211 -10.440 -12.975 1.00 95.31 295 TYR A N 1
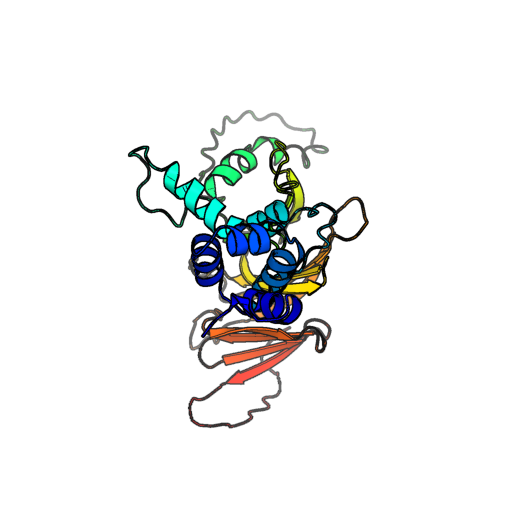ATOM 2345 C CA . TYR A 1 295 ? 13.824 -10.482 -13.415 1.00 95.31 295 TYR A CA 1
ATOM 2346 C C . TYR A 1 295 ? 13.661 -11.431 -14.596 1.00 95.31 295 TYR A C 1
ATOM 2348 O O . TYR A 1 295 ? 14.607 -11.738 -15.321 1.00 95.31 295 TYR A O 1
ATOM 2356 N N . PHE A 1 296 ? 12.424 -11.863 -14.787 1.00 94.81 296 PHE A N 1
ATOM 2357 C CA . PHE A 1 296 ? 11.971 -12.626 -15.937 1.00 94.81 296 PHE A CA 1
ATOM 2358 C C . PHE A 1 296 ? 10.801 -11.892 -16.571 1.00 94.81 296 PHE A C 1
ATOM 2360 O O . PHE A 1 296 ? 10.029 -11.231 -15.878 1.00 94.81 296 PHE A O 1
ATOM 2367 N N . SER A 1 297 ? 10.651 -12.013 -17.883 1.00 92.31 297 SER A N 1
ATOM 2368 C CA . SER A 1 297 ? 9.462 -11.525 -18.572 1.00 92.31 297 SER A CA 1
ATOM 2369 C C . SER A 1 297 ? 8.951 -12.564 -19.555 1.00 92.31 297 SER A C 1
ATOM 2371 O O . SER A 1 297 ? 9.724 -13.357 -20.096 1.00 92.31 297 SER A O 1
ATOM 2373 N N . TRP A 1 298 ? 7.641 -12.582 -19.758 1.00 91.88 298 TRP A N 1
ATOM 2374 C CA . TRP A 1 298 ? 6.993 -13.432 -20.747 1.00 91.88 298 TRP A CA 1
ATOM 2375 C C . TRP A 1 298 ? 5.767 -12.735 -21.328 1.00 91.88 298 TRP A C 1
ATOM 2377 O O . TRP A 1 298 ? 5.225 -11.792 -20.746 1.00 91.88 298 TRP A O 1
ATOM 2387 N N . VAL A 1 299 ? 5.338 -13.214 -22.494 1.00 89.38 299 VAL A N 1
ATOM 2388 C CA . VAL A 1 299 ? 4.129 -12.747 -23.172 1.00 89.38 299 VAL A CA 1
ATOM 2389 C C . VAL A 1 299 ? 3.004 -13.736 -22.881 1.00 89.38 299 VAL A C 1
ATOM 2391 O O . VAL A 1 299 ? 3.086 -14.912 -23.222 1.00 89.38 299 VAL A O 1
ATOM 2394 N N . CYS A 1 300 ? 1.951 -13.261 -22.232 1.00 84.00 300 CYS A N 1
ATOM 2395 C CA . CYS A 1 300 ? 0.691 -13.957 -22.049 1.00 84.00 300 CYS A CA 1
ATOM 2396 C C . CYS A 1 300 ? -0.147 -13.791 -23.320 1.00 84.00 300 CYS A C 1
ATOM 2398 O O . CYS A 1 300 ? -0.851 -12.791 -23.481 1.00 84.00 300 CYS A O 1
ATOM 2400 N N . ASP A 1 301 ? -0.084 -14.761 -24.231 1.00 82.31 301 ASP A N 1
ATOM 2401 C CA . ASP A 1 301 ? -1.035 -14.811 -25.335 1.00 82.31 301 ASP A CA 1
ATOM 2402 C C . ASP A 1 301 ? -2.386 -15.337 -24.828 1.00 82.31 301 ASP A C 1
ATOM 2404 O O . ASP A 1 301 ? -2.447 -16.452 -24.292 1.00 82.31 301 ASP A O 1
ATOM 2408 N N . PRO A 1 302 ? -3.488 -14.582 -24.998 1.00 70.56 302 PRO A N 1
ATOM 2409 C CA . PRO A 1 302 ? -4.815 -15.078 -24.669 1.00 70.56 302 PRO A CA 1
ATOM 2410 C C . PRO A 1 302 ? -5.142 -16.250 -25.605 1.00 70.56 302 PRO A C 1
ATOM 2412 O O . PRO A 1 302 ? -5.510 -16.057 -26.759 1.00 70.56 302 PRO A O 1
ATOM 2415 N N . GLY A 1 303 ? -4.943 -17.477 -25.117 1.00 72.00 303 GLY A N 1
ATOM 2416 C CA . GLY A 1 303 ? -5.221 -18.716 -25.850 1.00 72.00 303 GLY A CA 1
ATOM 2417 C C . GLY A 1 303 ? -4.016 -19.612 -26.147 1.00 72.00 303 GLY A C 1
ATOM 2418 O O . GLY A 1 303 ? -4.215 -20.694 -26.694 1.00 72.00 303 GLY A O 1
ATOM 2419 N N . SER A 1 304 ? -2.783 -19.240 -25.775 1.00 56.62 304 SER A N 1
ATOM 2420 C CA . SER A 1 304 ? -1.633 -20.147 -25.904 1.00 56.62 304 SER A CA 1
ATOM 2421 C C . SER A 1 304 ? -0.709 -20.057 -24.687 1.00 56.62 304 SER A C 1
ATOM 2423 O O . SER A 1 304 ? -0.016 -19.066 -24.476 1.00 56.62 304 SER A O 1
ATOM 2425 N N . VAL A 1 305 ? -0.692 -21.107 -23.861 1.00 46.62 305 VAL A N 1
ATOM 2426 C CA . VAL A 1 305 ? 0.334 -21.274 -22.823 1.00 46.62 305 VAL A CA 1
ATOM 2427 C C . VAL A 1 305 ? 1.582 -21.817 -23.518 1.00 46.62 305 VAL A C 1
ATOM 2429 O O . VAL A 1 305 ? 1.788 -23.025 -23.602 1.00 46.62 305 VAL A O 1
ATOM 2432 N N . ARG A 1 306 ? 2.397 -20.931 -24.096 1.00 49.62 306 ARG A N 1
ATOM 2433 C CA . ARG A 1 306 ? 3.754 -21.268 -24.543 1.00 49.62 306 ARG A CA 1
ATOM 2434 C C . ARG A 1 306 ? 4.749 -20.626 -23.584 1.00 49.62 306 ARG A C 1
ATOM 2436 O O . ARG A 1 306 ? 4.944 -19.418 -23.605 1.00 49.62 306 ARG A O 1
ATOM 2443 N N . ASN A 1 307 ? 5.388 -21.446 -22.751 1.00 43.56 307 ASN A N 1
ATOM 2444 C CA . ASN A 1 307 ? 6.499 -21.013 -21.907 1.00 43.56 307 ASN A CA 1
ATOM 2445 C C . ASN A 1 307 ? 7.712 -20.700 -22.791 1.00 43.56 307 ASN A C 1
ATOM 2447 O O . ASN A 1 307 ? 8.438 -21.605 -23.196 1.00 43.56 307 ASN A O 1
ATOM 2451 N N . THR A 1 308 ? 7.944 -19.429 -23.103 1.00 44.81 308 THR A N 1
ATOM 2452 C CA . THR A 1 308 ? 9.212 -18.987 -23.690 1.00 44.81 308 THR A CA 1
ATOM 2453 C C . THR A 1 308 ? 10.186 -18.649 -22.569 1.00 44.81 308 THR A C 1
ATOM 2455 O O . THR A 1 308 ? 10.170 -17.543 -22.036 1.00 44.81 308 THR A O 1
ATOM 2458 N N . THR A 1 309 ? 11.061 -19.588 -22.215 1.00 39.28 309 THR A N 1
ATOM 2459 C CA . THR A 1 309 ? 12.297 -19.277 -21.486 1.00 39.28 309 THR A CA 1
ATOM 2460 C C . THR A 1 309 ? 13.280 -18.652 -22.474 1.00 39.28 309 THR A C 1
ATOM 2462 O O . THR A 1 309 ? 14.160 -19.331 -23.002 1.00 39.28 309 THR A O 1
ATOM 2465 N N . ASN A 1 310 ? 13.093 -17.373 -22.798 1.00 38.41 310 ASN A N 1
ATOM 2466 C CA . ASN A 1 310 ? 14.097 -16.640 -23.558 1.00 38.41 310 ASN A CA 1
ATOM 2467 C C . ASN A 1 310 ? 15.245 -16.259 -22.624 1.00 38.41 310 ASN A C 1
ATOM 2469 O O . ASN A 1 310 ? 15.048 -15.647 -21.576 1.00 38.41 310 ASN A O 1
ATOM 2473 N N . ASN A 1 311 ? 16.450 -16.651 -23.028 1.00 37.56 311 ASN A N 1
ATOM 2474 C CA . ASN A 1 311 ? 17.702 -16.250 -22.405 1.00 37.56 311 ASN A CA 1
ATOM 2475 C C . ASN A 1 311 ? 17.818 -14.706 -22.462 1.00 37.56 311 ASN A C 1
ATOM 2477 O O . ASN A 1 311 ? 17.567 -14.133 -23.527 1.00 37.56 311 ASN A O 1
ATOM 2481 N N . PRO A 1 312 ? 18.173 -14.011 -21.368 1.00 39.22 312 PRO A N 1
ATOM 2482 C CA . PRO A 1 312 ? 18.139 -12.554 -21.300 1.00 39.22 312 PRO A CA 1
ATOM 2483 C C . PRO A 1 312 ? 19.389 -11.969 -21.969 1.00 39.22 312 PRO A C 1
ATOM 2485 O O . PRO A 1 312 ? 20.388 -11.709 -21.309 1.00 39.22 312 PRO A O 1
ATOM 2488 N N . SER A 1 313 ? 19.372 -11.779 -23.290 1.00 34.09 313 SER A N 1
ATOM 2489 C CA . SER A 1 313 ? 20.513 -11.186 -24.011 1.00 34.09 313 SER A CA 1
ATOM 2490 C C . SER A 1 313 ? 20.284 -9.769 -24.546 1.00 34.09 313 SER A C 1
ATOM 2492 O O . SER A 1 313 ? 21.188 -9.220 -25.169 1.00 34.09 313 SER A O 1
ATOM 2494 N N . SER A 1 314 ? 19.148 -9.116 -24.272 1.00 35.88 314 SER A N 1
ATOM 2495 C CA . SER A 1 314 ? 18.910 -7.741 -24.759 1.00 35.88 314 SER A CA 1
ATOM 2496 C C . SER A 1 314 ? 18.356 -6.754 -23.737 1.00 35.88 314 SER A C 1
ATOM 2498 O O . SER A 1 314 ? 17.860 -5.699 -24.120 1.00 35.88 314 SER A O 1
ATOM 2500 N N . TRP A 1 315 ? 18.464 -7.046 -22.447 1.00 41.38 315 TRP A N 1
ATOM 2501 C CA . TRP A 1 315 ? 17.950 -6.150 -21.424 1.00 41.38 315 TRP A CA 1
ATOM 2502 C C . TRP A 1 315 ? 18.983 -5.966 -20.312 1.00 41.38 315 TRP A C 1
ATOM 2504 O O . TRP A 1 315 ? 19.381 -6.930 -19.659 1.00 41.38 315 TRP A O 1
ATOM 2514 N N . ARG A 1 316 ? 19.463 -4.732 -20.131 1.00 34.38 316 ARG A N 1
ATOM 2515 C CA . ARG A 1 316 ? 20.414 -4.389 -19.065 1.00 34.38 316 ARG A CA 1
ATOM 2516 C C . ARG A 1 316 ? 19.644 -4.166 -17.761 1.00 34.38 316 ARG A C 1
ATOM 2518 O O . ARG A 1 316 ? 18.742 -3.333 -17.740 1.00 34.38 316 ARG A O 1
ATOM 2525 N N . ALA A 1 317 ? 19.989 -4.936 -16.730 1.00 36.50 317 ALA A N 1
ATOM 2526 C CA . ALA A 1 317 ? 19.673 -4.634 -15.333 1.00 36.50 317 ALA A CA 1
ATOM 2527 C C . ALA A 1 317 ? 20.696 -3.640 -14.764 1.00 36.50 317 ALA A C 1
ATOM 2529 O O . ALA A 1 317 ? 21.856 -3.672 -15.243 1.00 36.50 317 ALA A O 1
#